Protein AF-Q74MM4-F1 (afdb_monomer)

Nearest PDB structures (foldseek):
  5hxs-assembly1_A  TM=6.793E-01  e=5.534E-04  Methanocaldococcus jannaschii DSM 2661
  5jdl-assembly1_A  TM=6.598E-01  e=5.073E-04  Methanocaldococcus jannaschii DSM 2661
  5jdq-assembly1_A  TM=6.691E-01  e=1.016E-03  Methanocaldococcus jannaschii DSM 2661
  5jdn-assembly1_A  TM=6.496E-01  e=1.263E-03  Methanocaldococcus jannaschii DSM 2661
  5hxh-assembly2_B  TM=6.409E-01  e=6.576E-03  Methanocaldococcus jannaschii DSM 2661

Organism: Nanoarchaeum equitans (strain Kin4-M) (NCBI:txid228908)

pLDDT: mean 78.74, std 10.27, range [48.97, 95.69]

Sequence (291 aa):
MDYNIFINIVLSSFVVALASSLVTVSIKSFLKKVNMLEHLSGFVLASLIMSIPELLLIVFGNNIFNYKTPLYIITTSALFGVVFSMLIYYIKGKKEVSLKHIEGYLDLIVFALFLPFLAVVDGIITELDGLLLVLAYFLILLATLYESRGKKIDFSTFYNEISPILLGMVTMSLVINIVLYYVIRTNLSPNLVGLLLGLVSVVPQLVSALVSDKHTLEESVGSTITLLTLALGIIPLLYGEIKLKPTELSLIYLSIITSYMLLVAGKLGKIDKEEIIIMLIALFTYLVHAV

Foldseek 3Di:
DPPVLVVLLVVLLVLLLVLLLLLLVLVCVLCVVQVNCVAQLVLQVSLVSLCLLLLLLLVVVCVPAHLQLNLLLLLLLLLCLQLLLLVLCVVVVQFFFAPVNCPVCLVLLLVLLCLLCVCCVVQKHALVSLVVLQVSSVVSSVVRVVVVPDDDGDCPPVVVSVVSNVVSSVSSNVSSVVSSVSVSVDPDHSNVNSNVSSVSSSSNLSVCSNVDDDCNNSSSLSNSSCSSRNSVSVNCVVRGMDRHDPLSSVSSVLSSVSSVVSSVCNVVRGDDPVNSVVSVVVVVVSVVVSD

Mean predicted aligned error: 7.52 Å

Solvent-accessible surface area (backbone atoms only — not comparable to full-atom values): 14868 Å² total; per-residue (Å²): 128,63,67,68,55,54,50,50,41,52,53,33,41,50,51,35,25,53,24,47,41,47,27,44,51,35,49,51,52,48,32,48,76,49,65,38,51,88,41,54,40,38,38,55,52,49,4,49,55,62,34,42,60,48,53,49,49,36,63,62,41,43,85,76,48,50,73,51,20,35,51,30,22,38,34,36,26,34,37,50,35,43,55,51,42,52,50,53,39,50,74,71,67,50,49,67,38,81,45,75,82,48,58,93,44,43,69,61,52,52,51,51,53,47,47,50,54,66,40,41,69,86,36,44,32,37,43,65,45,11,51,53,28,36,49,50,43,50,50,52,50,49,55,41,48,56,76,60,69,84,74,87,74,64,66,85,64,48,70,79,41,44,53,55,32,51,52,18,53,51,50,30,54,55,36,49,54,50,38,50,55,52,50,69,74,39,97,65,54,47,53,53,50,9,38,54,51,10,56,43,44,29,43,29,58,49,52,47,40,73,76,50,90,85,59,53,60,59,34,31,53,31,26,28,48,40,30,55,13,35,53,52,12,47,46,19,67,75,71,39,71,41,79,52,50,74,70,57,48,52,40,50,51,49,25,42,51,52,54,50,50,52,51,50,28,29,71,73,29,37,66,56,71,66,57,53,50,52,51,49,50,52,50,52,55,45,54,67,73,66,107

Radius of gyration: 18.3 Å; Cα contacts (8 Å, |Δi|>4): 394; chains: 1; bounding box: 55×46×45 Å

Structure (mmCIF, N/CA/C/O backbone):
data_AF-Q74MM4-F1
#
_entry.id   AF-Q74MM4-F1
#
loop_
_atom_site.group_PDB
_atom_site.id
_atom_site.type_symbol
_atom_site.label_atom_id
_atom_site.label_alt_id
_atom_site.label_comp_id
_atom_site.label_asym_id
_atom_site.label_entity_id
_atom_site.label_seq_id
_atom_site.pdbx_PDB_ins_code
_atom_site.Cartn_x
_atom_site.Cartn_y
_atom_site.Cartn_z
_atom_site.occupancy
_atom_site.B_iso_or_equiv
_atom_site.auth_seq_id
_atom_site.auth_comp_id
_atom_site.auth_asym_id
_atom_site.auth_atom_id
_atom_site.pdbx_PDB_model_num
ATOM 1 N N . MET A 1 1 ? 28.508 1.371 -4.199 1.00 59.25 1 MET A N 1
ATOM 2 C CA . MET A 1 1 ? 27.501 2.450 -4.129 1.00 59.25 1 MET A CA 1
ATOM 3 C C . MET A 1 1 ? 28.143 3.595 -3.375 1.00 59.25 1 MET A C 1
ATOM 5 O O . MET A 1 1 ? 28.684 3.334 -2.307 1.00 59.25 1 MET A O 1
ATOM 9 N N . ASP A 1 2 ? 28.169 4.803 -3.940 1.00 73.69 2 ASP A N 1
ATOM 10 C CA . ASP A 1 2 ? 28.736 5.958 -3.238 1.00 73.69 2 ASP A CA 1
ATOM 11 C C . ASP A 1 2 ? 28.012 6.156 -1.906 1.00 73.69 2 ASP A C 1
ATOM 13 O O . ASP A 1 2 ? 26.783 6.246 -1.865 1.00 73.69 2 ASP A O 1
ATOM 17 N N . TYR A 1 3 ? 28.777 6.232 -0.817 1.00 75.44 3 TYR A N 1
ATOM 18 C CA . TYR A 1 3 ? 28.262 6.403 0.545 1.00 75.44 3 TYR A CA 1
ATOM 19 C C . TYR A 1 3 ? 27.315 7.613 0.656 1.00 75.44 3 TYR A C 1
ATOM 21 O O . TYR A 1 3 ? 26.284 7.552 1.323 1.00 75.44 3 TYR A O 1
ATOM 29 N N . ASN A 1 4 ? 27.598 8.670 -0.110 1.00 78.06 4 ASN A N 1
ATOM 30 C CA . ASN A 1 4 ? 26.765 9.867 -0.208 1.00 78.06 4 ASN A CA 1
ATOM 31 C C . ASN A 1 4 ? 25.379 9.591 -0.814 1.00 78.06 4 ASN A C 1
ATOM 33 O O . ASN A 1 4 ? 24.390 10.160 -0.361 1.00 78.06 4 ASN A O 1
ATOM 37 N N . ILE A 1 5 ? 25.279 8.702 -1.809 1.00 74.25 5 ILE A N 1
ATOM 38 C CA . ILE A 1 5 ? 23.992 8.331 -2.420 1.00 74.25 5 ILE A CA 1
ATOM 39 C C . ILE A 1 5 ? 23.149 7.553 -1.410 1.00 74.25 5 ILE A C 1
ATOM 41 O O . ILE A 1 5 ? 21.963 7.830 -1.253 1.00 74.25 5 ILE A O 1
ATOM 45 N N . PHE A 1 6 ? 23.770 6.617 -0.688 1.00 72.12 6 PHE A N 1
ATOM 46 C CA . PHE A 1 6 ? 23.086 5.834 0.337 1.00 72.12 6 PHE A CA 1
ATOM 47 C C . PHE A 1 6 ? 22.541 6.721 1.462 1.00 72.12 6 PHE A C 1
ATOM 49 O O . PHE A 1 6 ? 21.353 6.650 1.769 1.00 72.12 6 PHE A O 1
ATOM 56 N N . ILE A 1 7 ? 23.369 7.615 2.013 1.00 78.56 7 ILE A N 1
ATOM 57 C CA . ILE A 1 7 ? 22.934 8.573 3.039 1.00 78.56 7 ILE A CA 1
ATOM 58 C C . ILE A 1 7 ? 21.778 9.435 2.535 1.00 78.56 7 ILE A C 1
ATOM 60 O O . ILE A 1 7 ? 20.793 9.604 3.249 1.00 78.56 7 ILE A O 1
ATOM 64 N N . ASN A 1 8 ? 21.867 9.961 1.312 1.00 76.19 8 ASN A N 1
ATOM 65 C CA . ASN A 1 8 ? 20.822 10.825 0.772 1.00 76.19 8 ASN A CA 1
ATOM 66 C C . ASN A 1 8 ? 19.495 10.086 0.590 1.00 76.19 8 ASN A C 1
ATOM 68 O O . ASN A 1 8 ? 18.450 10.659 0.892 1.00 76.19 8 ASN A O 1
ATOM 72 N N . ILE A 1 9 ? 19.518 8.822 0.157 1.00 72.56 9 ILE A N 1
ATOM 73 C CA . ILE A 1 9 ? 18.309 7.992 0.074 1.00 72.56 9 ILE A CA 1
ATOM 74 C C . ILE A 1 9 ? 17.719 7.777 1.469 1.00 72.56 9 ILE A C 1
ATOM 76 O O . ILE A 1 9 ? 16.519 7.979 1.649 1.00 72.56 9 ILE A O 1
ATOM 80 N N . VAL A 1 10 ? 18.541 7.432 2.464 1.00 75.31 10 VAL A N 1
ATOM 81 C CA . VAL A 1 10 ? 18.083 7.202 3.845 1.00 75.31 10 VAL A CA 1
ATOM 82 C C . VAL A 1 10 ? 17.490 8.474 4.459 1.00 75.31 10 VAL A C 1
ATOM 84 O O . VAL A 1 10 ? 16.377 8.440 4.979 1.00 75.31 10 VAL A O 1
ATOM 87 N N . LEU A 1 11 ? 18.184 9.611 4.359 1.00 77.56 11 LEU A N 1
ATOM 88 C CA . LEU A 1 11 ? 17.703 10.893 4.883 1.00 77.56 11 LEU A CA 1
ATOM 89 C C . LEU A 1 11 ? 16.423 11.347 4.181 1.00 77.56 11 LEU A C 1
ATOM 91 O O . LEU A 1 11 ? 15.476 11.761 4.841 1.00 77.56 11 LEU A O 1
ATOM 95 N N . SER A 1 12 ? 16.362 11.229 2.856 1.00 76.06 12 SER A N 1
ATOM 96 C CA . SER A 1 12 ? 15.164 11.587 2.092 1.00 76.06 12 SER A CA 1
ATOM 97 C C . SER A 1 12 ? 13.980 10.696 2.475 1.00 76.06 12 SER A C 1
ATOM 99 O O . SER A 1 12 ? 12.885 11.188 2.727 1.00 76.06 12 SER A O 1
ATOM 101 N N . SER A 1 13 ? 14.212 9.392 2.628 1.00 71.12 13 SER A N 1
ATOM 102 C CA . SER A 1 13 ? 13.203 8.440 3.108 1.00 71.12 13 SER A CA 1
ATOM 103 C C . SER A 1 13 ? 12.682 8.811 4.498 1.00 71.12 13 SER A C 1
ATOM 105 O O . SER A 1 13 ? 11.480 8.777 4.749 1.00 71.12 13 SER A O 1
ATOM 107 N N . PHE A 1 14 ? 13.575 9.243 5.391 1.00 76.38 14 PHE A N 1
ATOM 108 C CA . PHE A 1 14 ? 13.208 9.721 6.721 1.00 76.38 14 PHE A CA 1
ATOM 109 C C . PHE A 1 14 ? 12.366 11.006 6.671 1.00 76.38 14 PHE A C 1
ATOM 111 O O . PHE A 1 14 ? 11.373 11.123 7.388 1.00 76.38 14 PHE A O 1
ATOM 118 N N . VAL A 1 15 ? 12.699 11.952 5.788 1.00 80.12 15 VAL A N 1
ATOM 119 C CA . VAL A 1 15 ? 11.896 13.171 5.595 1.00 80.12 15 VAL A CA 1
ATOM 120 C C . VAL A 1 15 ? 10.514 12.845 5.020 1.00 80.12 15 VAL A C 1
ATOM 122 O O . VAL A 1 15 ? 9.527 13.410 5.490 1.00 80.12 15 VAL A O 1
ATOM 125 N N . VAL A 1 16 ? 10.407 11.907 4.069 1.00 76.00 16 VAL A N 1
ATOM 126 C CA . VAL A 1 16 ? 9.104 11.415 3.570 1.00 76.00 16 VAL A CA 1
ATOM 127 C C . VAL A 1 16 ? 8.289 10.819 4.713 1.00 76.00 16 VAL A C 1
ATOM 129 O O . VAL A 1 16 ? 7.104 11.127 4.836 1.00 76.00 16 VAL A O 1
ATOM 132 N N . ALA A 1 17 ? 8.922 10.037 5.592 1.00 71.31 17 ALA A N 1
ATOM 133 C CA . ALA A 1 17 ? 8.247 9.456 6.744 1.00 71.31 17 ALA A CA 1
ATOM 134 C C . ALA A 1 17 ? 7.668 10.524 7.690 1.00 71.31 17 ALA A C 1
ATOM 136 O O . ALA A 1 17 ? 6.499 10.449 8.079 1.00 71.31 17 ALA A O 1
ATOM 137 N N . LEU A 1 18 ? 8.456 11.555 8.010 1.00 76.12 18 LEU A N 1
ATOM 138 C CA . LEU A 1 18 ? 8.017 12.678 8.844 1.00 76.12 18 LEU A CA 1
ATOM 139 C C . LEU A 1 18 ? 6.899 13.496 8.185 1.00 76.12 18 LEU A C 1
ATOM 141 O O . LEU A 1 18 ? 5.912 13.831 8.840 1.00 76.12 18 LEU A O 1
ATOM 145 N N . ALA A 1 19 ? 7.028 13.795 6.892 1.00 77.56 19 ALA A N 1
ATOM 146 C CA . ALA A 1 19 ? 6.034 14.560 6.148 1.00 77.56 19 ALA A CA 1
ATOM 147 C C . ALA A 1 19 ? 4.705 13.795 6.018 1.00 77.56 19 ALA A C 1
ATOM 149 O O . ALA A 1 19 ? 3.641 14.380 6.207 1.00 77.56 19 ALA A O 1
ATOM 150 N N . SER A 1 20 ? 4.752 12.481 5.787 1.00 72.38 20 SER A N 1
ATOM 151 C CA . SER A 1 20 ? 3.564 11.621 5.785 1.00 72.38 20 SER A CA 1
ATOM 152 C C . SER A 1 20 ? 2.886 11.563 7.156 1.00 72.38 20 SER A C 1
ATOM 154 O O . SER A 1 20 ? 1.661 11.685 7.259 1.00 72.38 20 SER A O 1
ATOM 156 N N . SER A 1 21 ? 3.675 11.466 8.232 1.00 72.81 21 SER A N 1
ATOM 157 C CA . SER A 1 21 ? 3.143 11.538 9.595 1.00 72.81 21 SER A CA 1
ATOM 158 C C . SER A 1 21 ? 2.448 12.877 9.855 1.00 72.81 21 SER A C 1
ATOM 160 O O . SER A 1 21 ? 1.377 12.890 10.459 1.00 72.81 21 SER A O 1
ATOM 162 N N . LEU A 1 22 ? 3.021 13.996 9.393 1.00 77.19 22 LEU A N 1
ATOM 163 C CA . LEU A 1 22 ? 2.408 15.322 9.512 1.00 77.19 22 LEU A CA 1
ATOM 164 C C . LEU A 1 22 ? 1.050 15.368 8.796 1.00 77.19 22 LEU A C 1
ATOM 166 O O . LEU A 1 22 ? 0.057 15.744 9.413 1.00 77.19 22 LEU A O 1
ATOM 170 N N . VAL A 1 23 ? 0.987 14.921 7.535 1.00 75.31 23 VAL A N 1
ATOM 171 C CA . VAL A 1 23 ? -0.263 14.876 6.752 1.00 75.31 23 VAL A CA 1
ATOM 172 C C . VAL A 1 23 ? -1.314 14.014 7.442 1.00 75.31 23 VAL A C 1
ATOM 174 O O . VAL A 1 23 ? -2.451 14.445 7.624 1.00 75.31 23 VAL A O 1
ATOM 177 N N . THR A 1 24 ? -0.925 12.825 7.897 1.00 72.75 24 THR A N 1
ATOM 178 C CA . THR A 1 24 ? -1.825 11.900 8.590 1.00 72.75 24 THR A CA 1
ATOM 179 C C . THR A 1 24 ? -2.396 12.524 9.865 1.00 72.75 24 THR A C 1
ATOM 181 O O . THR A 1 24 ? -3.603 12.461 10.100 1.00 72.75 24 THR A O 1
ATOM 184 N N . VAL A 1 25 ? -1.553 13.153 10.691 1.00 76.19 25 VAL A N 1
ATOM 185 C CA . VAL A 1 25 ? -1.984 13.805 11.938 1.00 76.19 25 VAL A CA 1
ATOM 186 C C . VAL A 1 25 ? -2.896 14.997 11.653 1.00 76.19 25 VAL A C 1
ATOM 188 O O . VAL A 1 25 ? -3.939 15.116 12.296 1.00 76.19 25 VAL A O 1
ATOM 191 N N . SER A 1 26 ? -2.552 15.848 10.685 1.00 75.38 26 SER A N 1
ATOM 192 C CA . SER A 1 26 ? -3.373 17.002 10.306 1.00 75.38 26 SER A CA 1
ATOM 193 C C . SER A 1 26 ? -4.740 16.582 9.782 1.00 75.38 26 SER A C 1
ATOM 195 O O . SER A 1 26 ? -5.752 17.155 10.182 1.00 75.38 26 SER A O 1
ATOM 197 N N . ILE A 1 27 ? -4.818 15.526 8.968 1.00 74.31 27 ILE A N 1
ATOM 198 C CA . ILE A 1 27 ? -6.120 15.085 8.470 1.00 74.31 27 ILE A CA 1
ATOM 199 C C . ILE A 1 27 ? -6.925 14.379 9.560 1.00 74.31 27 ILE A C 1
ATOM 201 O O . ILE A 1 27 ? -8.120 14.630 9.676 1.00 74.31 27 ILE A O 1
ATOM 205 N N . LYS A 1 28 ? -6.299 13.584 10.438 1.00 72.88 28 LYS A N 1
ATOM 206 C CA . LYS A 1 28 ? -6.990 13.058 11.629 1.00 72.88 28 LYS A CA 1
ATOM 207 C C . LYS A 1 28 ? -7.516 14.201 12.513 1.00 72.88 28 LYS A C 1
ATOM 209 O O . LYS A 1 28 ? -8.664 14.164 12.946 1.00 72.88 28 LYS A O 1
ATOM 214 N N . SER A 1 29 ? -6.733 15.256 12.742 1.00 75.81 29 SER A N 1
ATOM 215 C CA . SER A 1 29 ? -7.183 16.457 13.468 1.00 75.81 29 SER A CA 1
ATOM 216 C C . SER A 1 29 ? -8.404 17.095 12.797 1.00 75.81 29 SER A C 1
ATOM 218 O O . SER A 1 29 ? -9.419 17.341 13.454 1.00 75.81 29 SER A O 1
ATOM 220 N N . PHE A 1 30 ? -8.343 17.288 11.478 1.00 74.94 30 PHE A N 1
ATOM 221 C CA . PHE A 1 30 ? -9.441 17.830 10.685 1.00 74.94 30 PHE A CA 1
ATOM 222 C C . PHE A 1 30 ? -10.707 16.963 10.771 1.00 74.94 30 PHE A C 1
ATOM 224 O O . PHE A 1 30 ? -11.772 17.455 11.142 1.00 74.94 30 PHE A O 1
ATOM 231 N N . LEU A 1 31 ? -10.595 15.656 10.527 1.00 72.81 31 LEU A N 1
ATOM 232 C CA . LEU A 1 31 ? -11.722 14.721 10.582 1.00 72.81 31 LEU A CA 1
ATOM 233 C C . LEU A 1 31 ? -12.354 14.651 11.973 1.00 72.81 31 LEU A C 1
ATOM 235 O O . LEU A 1 31 ? -13.571 14.497 12.086 1.00 72.81 31 LEU A O 1
ATOM 239 N N . LYS A 1 32 ? -11.559 14.801 13.042 1.00 73.56 32 LYS A N 1
ATOM 240 C CA . LYS A 1 32 ? -12.081 14.883 14.412 1.00 73.56 32 LYS A CA 1
ATOM 241 C C . LYS A 1 32 ? -12.937 16.130 14.604 1.00 73.56 32 LYS A C 1
ATOM 243 O O . LYS A 1 32 ? -14.022 16.040 15.164 1.00 73.56 32 LYS A O 1
ATOM 248 N N . LYS A 1 33 ? -12.469 17.284 14.120 1.00 73.06 33 LYS A N 1
ATOM 249 C CA . LYS A 1 33 ? -13.184 18.567 14.232 1.00 73.06 33 LYS A CA 1
ATOM 250 C C . LYS A 1 33 ? -14.490 18.581 13.442 1.00 73.06 33 LYS A C 1
ATOM 252 O O . LYS A 1 33 ? -15.457 19.193 13.878 1.00 73.06 33 LYS A O 1
ATOM 257 N N . VAL A 1 34 ? -14.535 17.861 12.324 1.00 69.50 34 VAL A N 1
ATOM 258 C CA . VAL A 1 34 ? -15.731 17.737 11.478 1.00 69.50 34 VAL A CA 1
ATOM 259 C C . VAL A 1 34 ? -16.678 16.618 11.961 1.00 69.50 34 VAL A C 1
ATOM 261 O O . VAL A 1 34 ? -17.688 16.338 11.323 1.00 69.50 34 VAL A O 1
ATOM 264 N N . ASN A 1 35 ? -16.409 15.988 13.116 1.00 64.50 35 ASN A N 1
ATOM 265 C CA . ASN A 1 35 ? -17.164 14.840 13.646 1.00 64.50 35 ASN A CA 1
ATOM 266 C C . ASN A 1 35 ? -17.244 13.644 12.678 1.00 64.50 35 ASN A C 1
ATOM 268 O O . ASN A 1 35 ? -18.174 12.843 12.749 1.00 64.50 35 ASN A O 1
ATOM 272 N N . MET A 1 36 ? -16.265 13.506 11.782 1.00 62.62 36 MET A N 1
ATOM 273 C CA . MET A 1 36 ? -16.157 12.364 10.870 1.00 62.62 36 MET A CA 1
ATOM 274 C C . MET A 1 36 ? -15.312 11.232 11.466 1.00 62.62 36 MET A C 1
ATOM 276 O O . MET A 1 36 ? -15.451 10.087 11.065 1.00 62.62 36 MET A O 1
ATOM 280 N N . LEU A 1 37 ? -14.465 11.510 12.462 1.00 54.72 37 LEU A N 1
ATOM 281 C CA . LEU A 1 37 ? -13.525 10.513 12.993 1.00 54.72 37 LEU A CA 1
ATOM 282 C C . LEU A 1 37 ? -14.183 9.410 13.847 1.00 54.72 37 LEU A C 1
ATOM 284 O O . LEU A 1 37 ? -13.639 8.317 13.936 1.00 54.72 37 LEU A O 1
ATOM 288 N N . GLU A 1 38 ? -15.351 9.670 14.445 1.00 53.84 38 GLU A N 1
ATOM 289 C CA . GLU A 1 38 ? -16.101 8.682 15.251 1.00 53.84 38 GLU A CA 1
ATOM 290 C C . GLU A 1 38 ? -16.956 7.722 14.403 1.00 53.84 38 GLU A C 1
ATOM 292 O O . GLU A 1 38 ? -17.404 6.687 14.894 1.00 53.84 38 GLU A O 1
ATOM 297 N N . HIS A 1 39 ? -17.168 8.029 13.122 1.00 51.09 39 HIS A N 1
ATOM 298 C CA . HIS A 1 39 ? -17.909 7.183 12.194 1.00 51.09 39 HIS A CA 1
ATOM 299 C C . HIS A 1 39 ? -16.991 6.781 11.050 1.00 51.09 39 HIS A C 1
ATOM 301 O O . HIS A 1 39 ? -16.633 7.645 10.263 1.00 51.09 39 HIS A O 1
ATOM 307 N N . LEU A 1 40 ? -16.630 5.493 10.980 1.00 48.97 40 LEU A N 1
ATOM 308 C CA . LEU A 1 40 ? -16.370 4.629 9.806 1.00 48.97 40 LEU A CA 1
ATOM 309 C C . LEU A 1 40 ? -15.702 5.190 8.528 1.00 48.97 40 LEU A C 1
ATOM 311 O O . LEU A 1 40 ? -14.804 4.552 7.986 1.00 48.97 40 LEU A O 1
ATOM 315 N N . SER A 1 41 ? -16.027 6.408 8.102 1.00 49.25 41 SER A N 1
ATOM 316 C CA . SER A 1 41 ? -15.191 7.266 7.256 1.00 49.25 41 SER A CA 1
ATOM 317 C C . SER A 1 41 ? -13.739 7.377 7.750 1.00 49.25 41 SER A C 1
ATOM 319 O O . SER A 1 41 ? -12.842 7.569 6.939 1.00 49.25 41 SER A O 1
ATOM 321 N N . GLY A 1 42 ? -13.470 7.145 9.041 1.00 51.78 42 GLY A N 1
ATOM 322 C CA . GLY A 1 42 ? -12.114 6.991 9.571 1.00 51.78 42 GLY A CA 1
ATOM 323 C C . GLY A 1 42 ? -11.333 5.815 8.971 1.00 51.78 42 GLY A C 1
ATOM 324 O O . GLY A 1 42 ? -10.150 5.972 8.725 1.00 51.78 42 GLY A O 1
ATOM 325 N N . PHE A 1 43 ? -11.956 4.672 8.660 1.00 63.56 43 PHE A N 1
ATOM 326 C CA . PHE A 1 43 ? -11.237 3.513 8.110 1.00 63.56 43 PHE A CA 1
ATOM 327 C C . PHE A 1 43 ? -10.786 3.768 6.673 1.00 63.56 43 PHE A C 1
ATOM 329 O O . PHE A 1 43 ? -9.589 3.789 6.419 1.00 63.56 43 PHE A O 1
ATOM 336 N N . VAL A 1 44 ? -11.707 4.014 5.736 1.00 66.44 44 VAL A N 1
ATOM 337 C CA . VAL A 1 44 ? -11.349 4.147 4.309 1.00 66.44 44 VAL A CA 1
ATOM 338 C C . VAL A 1 44 ? -10.645 5.468 4.036 1.00 66.44 44 VAL A C 1
ATOM 340 O O . VAL A 1 44 ? -9.642 5.483 3.331 1.00 66.44 44 VAL A O 1
ATOM 343 N N . LEU A 1 45 ? -11.121 6.575 4.616 1.00 67.25 45 LEU A N 1
ATOM 344 C CA . LEU A 1 45 ? -10.515 7.878 4.369 1.00 67.25 45 LEU A CA 1
ATOM 345 C C . LEU A 1 45 ? -9.146 7.974 5.046 1.00 67.25 45 LEU A C 1
ATOM 347 O O . LEU A 1 45 ? -8.194 8.364 4.379 1.00 67.25 45 LEU A O 1
ATOM 351 N N . ALA A 1 46 ? -9.000 7.581 6.323 1.00 68.56 46 ALA A N 1
ATOM 352 C CA . ALA A 1 46 ? -7.674 7.609 6.952 1.00 68.56 46 ALA A CA 1
ATOM 353 C C . ALA A 1 46 ? -6.719 6.611 6.297 1.00 68.56 46 ALA A C 1
ATOM 355 O O . ALA A 1 46 ? -5.538 6.917 6.183 1.00 68.56 46 ALA A O 1
ATOM 356 N N . SER A 1 47 ? -7.221 5.481 5.797 1.00 76.38 47 SER A N 1
ATOM 357 C CA . SER A 1 47 ? -6.412 4.557 5.004 1.00 76.38 47 SER A CA 1
ATOM 358 C C . SER A 1 47 ? -5.952 5.156 3.681 1.00 76.38 47 SER A C 1
ATOM 360 O O . SER A 1 47 ? -4.766 5.097 3.391 1.00 76.38 47 SER A O 1
ATOM 362 N N . LEU A 1 48 ? -6.843 5.804 2.918 1.00 80.88 48 LEU A N 1
ATOM 363 C CA . LEU A 1 48 ? -6.481 6.522 1.690 1.00 80.88 48 LEU A CA 1
ATOM 364 C C . LEU A 1 48 ? -5.387 7.555 1.957 1.00 80.88 48 LEU A C 1
ATOM 366 O O . LEU A 1 48 ? -4.438 7.689 1.192 1.00 80.88 48 LEU A O 1
ATOM 370 N N . ILE A 1 49 ? -5.537 8.281 3.063 1.00 75.06 49 ILE A N 1
ATOM 371 C CA . ILE A 1 49 ? -4.600 9.310 3.499 1.00 75.06 49 ILE A CA 1
ATOM 372 C C . ILE A 1 49 ? -3.250 8.705 3.866 1.00 75.06 49 ILE A C 1
ATOM 374 O O . ILE A 1 49 ? -2.212 9.236 3.475 1.00 75.06 49 ILE A O 1
ATOM 378 N N . MET A 1 50 ? -3.262 7.600 4.607 1.00 74.19 50 MET A N 1
ATOM 379 C CA . MET A 1 50 ? -2.049 6.880 4.971 1.00 74.19 50 MET A CA 1
ATOM 380 C C . MET A 1 50 ? -1.337 6.302 3.753 1.00 74.19 50 MET A C 1
ATOM 382 O O . MET A 1 50 ? -0.116 6.244 3.784 1.00 74.19 50 MET A O 1
ATOM 386 N N . SER A 1 51 ? -2.074 5.963 2.690 1.00 83.75 51 SER A N 1
ATOM 387 C CA . SER A 1 51 ? -1.523 5.495 1.416 1.00 83.75 51 SER A CA 1
ATOM 388 C C . SER A 1 51 ? -1.079 6.622 0.465 1.00 83.75 51 SER A C 1
ATOM 390 O O . SER A 1 51 ? -0.646 6.340 -0.652 1.00 83.75 51 SER A O 1
ATOM 392 N N . ILE A 1 52 ? -1.196 7.909 0.835 1.00 82.50 52 ILE A N 1
ATOM 393 C CA . ILE A 1 52 ? -0.748 9.029 -0.020 1.00 82.50 52 ILE A CA 1
ATOM 394 C C . ILE A 1 52 ? 0.731 8.900 -0.432 1.00 82.50 52 ILE A C 1
ATOM 396 O O . ILE A 1 52 ? 1.012 9.108 -1.614 1.00 82.50 52 ILE A O 1
ATOM 400 N N . PRO A 1 53 ? 1.689 8.575 0.460 1.00 79.38 53 PRO A N 1
ATOM 401 C CA . PRO A 1 53 ? 3.092 8.415 0.075 1.00 79.38 53 PRO A CA 1
ATOM 402 C C . PRO A 1 53 ? 3.284 7.357 -1.014 1.00 79.38 53 PRO A C 1
ATOM 404 O O . PRO A 1 53 ? 3.991 7.605 -1.988 1.00 79.38 53 PRO A O 1
ATOM 407 N N . GLU A 1 54 ? 2.625 6.207 -0.877 1.00 85.75 54 GLU A N 1
ATOM 408 C CA . GLU A 1 54 ? 2.621 5.114 -1.844 1.00 85.75 54 GLU A CA 1
ATOM 409 C C . GLU A 1 54 ? 2.039 5.573 -3.178 1.00 85.75 54 GLU A C 1
ATOM 411 O O . GLU A 1 54 ? 2.659 5.373 -4.220 1.00 85.75 54 GLU A O 1
ATOM 416 N N . LEU A 1 55 ? 0.877 6.231 -3.156 1.00 87.25 55 LEU A N 1
ATOM 417 C CA . LEU A 1 55 ? 0.220 6.733 -4.362 1.00 87.25 55 LEU A CA 1
ATOM 418 C C . LEU A 1 55 ? 1.092 7.767 -5.087 1.00 87.25 55 LEU A C 1
ATOM 420 O O . LEU A 1 55 ? 1.221 7.709 -6.309 1.00 87.25 55 LEU A O 1
ATOM 424 N N . LEU A 1 56 ? 1.749 8.672 -4.356 1.00 82.81 56 LEU A N 1
ATOM 425 C CA . LEU A 1 56 ? 2.695 9.624 -4.942 1.00 82.81 56 LEU A CA 1
ATOM 426 C C . LEU A 1 56 ? 3.914 8.905 -5.531 1.00 82.81 56 LEU A C 1
ATOM 428 O O . LEU A 1 56 ? 4.319 9.223 -6.645 1.00 82.81 56 LEU A O 1
ATOM 432 N N . LEU A 1 57 ? 4.481 7.916 -4.837 1.00 80.88 57 LEU A N 1
ATOM 433 C CA . LEU A 1 57 ? 5.593 7.112 -5.354 1.00 80.88 57 LEU A CA 1
ATOM 434 C C . LEU A 1 57 ? 5.213 6.336 -6.618 1.00 80.88 57 LEU A C 1
ATOM 436 O O . LEU A 1 57 ? 6.032 6.221 -7.524 1.00 80.88 57 LEU A O 1
ATOM 440 N N . ILE A 1 58 ? 3.980 5.842 -6.707 1.00 84.69 58 ILE A N 1
ATOM 441 C CA . ILE A 1 58 ? 3.450 5.150 -7.886 1.00 84.69 58 ILE A CA 1
ATOM 442 C C . ILE A 1 58 ? 3.305 6.118 -9.063 1.00 84.69 58 ILE A C 1
ATOM 444 O O . ILE A 1 58 ? 3.760 5.816 -10.166 1.00 84.69 58 ILE A O 1
ATOM 448 N N . VAL A 1 59 ? 2.731 7.301 -8.825 1.00 82.38 59 VAL A N 1
ATOM 449 C CA . VAL A 1 59 ? 2.531 8.326 -9.859 1.00 82.38 59 VAL A CA 1
ATOM 450 C C . VAL A 1 59 ? 3.859 8.928 -10.326 1.00 82.38 59 VAL A C 1
ATOM 452 O O . VAL A 1 59 ? 4.063 9.080 -11.526 1.00 82.38 59 VAL A O 1
ATOM 455 N N . PHE A 1 60 ? 4.788 9.250 -9.423 1.00 77.12 60 PHE A N 1
ATOM 456 C CA . PHE A 1 60 ? 6.088 9.826 -9.793 1.00 77.12 60 PHE A CA 1
ATOM 457 C C . PHE A 1 60 ? 7.081 8.775 -10.294 1.00 77.12 60 PHE A C 1
ATOM 459 O O . PHE A 1 60 ? 7.835 9.039 -11.231 1.00 77.12 60 PHE A O 1
ATOM 466 N N . GLY A 1 61 ? 7.059 7.572 -9.717 1.00 67.06 61 GLY A N 1
ATOM 467 C CA . GLY A 1 61 ? 7.860 6.435 -10.170 1.00 67.06 61 GLY A CA 1
ATOM 468 C C . GLY A 1 61 ? 7.479 5.960 -11.573 1.00 67.06 61 GLY A C 1
ATOM 469 O O . GLY A 1 61 ? 8.296 5.315 -12.235 1.00 67.06 61 GLY A O 1
ATOM 470 N N . ASN A 1 62 ? 6.287 6.339 -12.052 1.00 67.69 62 ASN A N 1
ATOM 471 C CA . ASN A 1 62 ? 5.807 6.006 -13.387 1.00 67.69 62 ASN A CA 1
ATOM 472 C C . ASN A 1 62 ? 6.757 6.454 -14.496 1.00 67.69 62 ASN A C 1
ATOM 474 O O . ASN A 1 62 ? 7.117 5.680 -15.380 1.00 67.69 62 ASN A O 1
ATOM 478 N N . ASN A 1 63 ? 7.269 7.674 -14.377 1.00 66.38 63 ASN A N 1
ATOM 479 C CA . ASN A 1 63 ? 8.062 8.294 -15.432 1.00 66.38 63 ASN A CA 1
ATOM 480 C C . ASN A 1 63 ? 9.453 7.664 -15.627 1.00 66.38 63 ASN A C 1
ATOM 482 O O . ASN A 1 63 ? 10.201 8.113 -16.493 1.00 66.38 63 ASN A O 1
ATOM 486 N N . ILE A 1 64 ? 9.839 6.680 -14.807 1.00 64.44 64 ILE A N 1
ATOM 487 C CA . ILE A 1 64 ? 11.242 6.284 -14.658 1.00 64.44 64 ILE A CA 1
ATOM 488 C C . ILE A 1 64 ? 11.479 4.796 -14.942 1.00 64.44 64 ILE A C 1
ATOM 490 O O . ILE A 1 64 ? 12.473 4.456 -15.581 1.00 64.44 64 ILE A O 1
ATOM 494 N N . PHE A 1 65 ? 10.594 3.898 -14.495 1.00 63.34 65 PHE A N 1
ATOM 495 C CA . PHE A 1 65 ? 10.896 2.458 -14.464 1.00 63.34 65 PHE A CA 1
ATOM 496 C C . PHE A 1 65 ? 9.785 1.536 -15.008 1.00 63.34 65 PHE A C 1
ATOM 498 O O . PHE A 1 65 ? 9.818 0.325 -14.761 1.00 63.34 65 PHE A O 1
ATOM 505 N N . ASN A 1 66 ? 8.847 2.074 -15.802 1.00 79.12 66 ASN A N 1
ATOM 506 C CA . ASN A 1 66 ? 7.669 1.351 -16.314 1.00 79.12 66 ASN A CA 1
ATOM 507 C C . ASN A 1 66 ? 6.779 0.806 -15.163 1.00 79.12 66 ASN A C 1
ATOM 509 O O . ASN A 1 66 ? 7.000 1.127 -13.996 1.00 79.12 66 ASN A O 1
ATOM 513 N N . TYR A 1 67 ? 5.794 -0.048 -15.461 1.00 77.94 67 TYR A N 1
ATOM 514 C CA . TYR A 1 67 ? 4.826 -0.594 -14.494 1.00 77.94 67 TYR A CA 1
ATOM 515 C C . TYR A 1 67 ? 5.437 -1.397 -13.329 1.00 77.94 67 TYR A C 1
ATOM 517 O O . TYR A 1 67 ? 4.792 -1.579 -12.295 1.00 77.94 67 TYR A O 1
ATOM 525 N N . LYS A 1 68 ? 6.679 -1.885 -13.466 1.00 85.75 68 LYS A N 1
ATOM 526 C CA . LYS A 1 68 ? 7.311 -2.786 -12.488 1.00 85.75 68 LYS A CA 1
ATOM 527 C C . LYS A 1 68 ? 7.554 -2.115 -11.148 1.00 85.75 68 LYS A C 1
ATOM 529 O O . LYS A 1 68 ? 7.182 -2.661 -10.117 1.00 85.75 68 LYS A O 1
ATOM 534 N N . THR A 1 69 ? 8.162 -0.933 -11.142 1.00 84.19 69 THR A N 1
ATOM 535 C CA . THR A 1 69 ? 8.446 -0.234 -9.883 1.00 84.19 69 THR A CA 1
ATOM 536 C C . THR A 1 69 ? 7.163 0.076 -9.101 1.00 84.19 69 THR A C 1
ATOM 538 O O . THR A 1 69 ? 7.114 -0.302 -7.931 1.00 84.19 69 THR A O 1
ATOM 541 N N . PRO A 1 70 ? 6.100 0.636 -9.712 1.00 88.50 70 PRO A N 1
ATOM 542 C CA . PRO A 1 70 ? 4.785 0.754 -9.083 1.00 88.50 70 PRO A CA 1
ATOM 543 C C . PRO A 1 70 ? 4.229 -0.554 -8.517 1.00 88.50 70 PRO A C 1
ATOM 545 O O . PRO A 1 70 ? 3.788 -0.578 -7.372 1.00 88.50 70 PRO A O 1
ATOM 548 N N . LEU A 1 71 ? 4.287 -1.653 -9.275 1.00 90.31 71 LEU A N 1
ATOM 549 C CA . LEU A 1 71 ? 3.765 -2.944 -8.825 1.00 90.31 71 LEU A CA 1
ATOM 550 C C . LEU A 1 71 ? 4.499 -3.464 -7.579 1.00 90.31 71 LEU A C 1
ATOM 552 O O . LEU A 1 71 ? 3.876 -3.937 -6.624 1.00 90.31 71 LEU A O 1
ATOM 556 N N . TYR A 1 72 ? 5.827 -3.353 -7.570 1.00 89.62 72 TYR A N 1
ATOM 557 C CA . TYR A 1 72 ? 6.643 -3.744 -6.424 1.00 89.62 72 TYR A CA 1
ATOM 558 C C . TYR A 1 72 ? 6.426 -2.815 -5.222 1.00 89.62 72 TYR A C 1
ATOM 560 O O . TYR A 1 72 ? 6.413 -3.313 -4.101 1.00 89.62 72 TYR A O 1
ATOM 568 N N . ILE A 1 73 ? 6.182 -1.512 -5.421 1.00 89.50 73 ILE A N 1
ATOM 569 C CA . ILE A 1 73 ? 5.780 -0.602 -4.331 1.00 89.50 73 ILE A CA 1
ATOM 570 C C . ILE A 1 73 ? 4.462 -1.082 -3.715 1.00 89.50 73 ILE A C 1
ATOM 572 O O . ILE A 1 73 ? 4.412 -1.311 -2.514 1.00 89.50 73 ILE A O 1
ATOM 576 N N . ILE A 1 74 ? 3.424 -1.311 -4.527 1.00 91.44 74 ILE A N 1
ATOM 577 C CA . ILE A 1 74 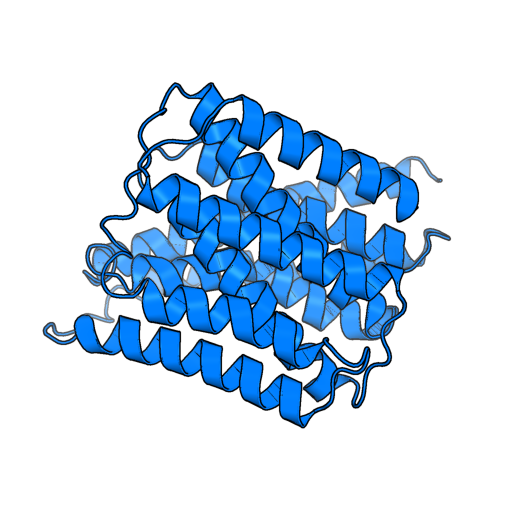? 2.092 -1.744 -4.065 1.00 91.44 74 ILE A CA 1
ATOM 578 C C . ILE A 1 74 ? 2.173 -3.024 -3.239 1.00 91.44 74 ILE A C 1
ATOM 580 O O . ILE A 1 74 ? 1.699 -3.072 -2.105 1.00 91.44 74 ILE A O 1
ATOM 584 N N . THR A 1 75 ? 2.768 -4.066 -3.818 1.00 90.50 75 THR A N 1
ATOM 585 C CA . THR A 1 75 ? 2.791 -5.405 -3.216 1.00 90.50 75 THR A CA 1
ATOM 586 C C . THR A 1 75 ? 3.648 -5.436 -1.957 1.00 90.50 75 THR A C 1
ATOM 588 O O . THR A 1 75 ? 3.241 -6.021 -0.952 1.00 90.50 75 THR A O 1
ATOM 591 N N . THR A 1 76 ? 4.789 -4.740 -1.969 1.00 90.00 76 THR A N 1
ATOM 592 C CA . THR A 1 76 ? 5.655 -4.606 -0.794 1.00 90.00 76 THR A CA 1
ATOM 593 C C . THR A 1 76 ? 4.957 -3.810 0.298 1.00 90.00 76 THR A C 1
ATOM 595 O O . THR A 1 76 ? 4.911 -4.277 1.430 1.00 90.00 76 THR A O 1
ATOM 598 N N . SER A 1 77 ? 4.359 -2.660 -0.012 1.00 89.88 77 SER A N 1
ATOM 599 C CA . SER A 1 77 ? 3.697 -1.838 1.001 1.00 89.88 77 SER A CA 1
ATOM 600 C C . SER A 1 77 ? 2.508 -2.552 1.642 1.00 89.88 77 SER A C 1
ATOM 602 O O . SER A 1 77 ? 2.385 -2.564 2.866 1.00 89.88 77 SER A O 1
ATOM 604 N N . ALA A 1 78 ? 1.698 -3.244 0.835 1.00 89.81 78 ALA A N 1
ATOM 605 C CA . ALA A 1 78 ? 0.608 -4.093 1.308 1.00 89.81 78 ALA A CA 1
ATOM 606 C C . ALA A 1 78 ? 1.104 -5.203 2.253 1.00 89.81 78 ALA A C 1
ATOM 608 O O . ALA A 1 78 ? 0.589 -5.366 3.358 1.00 89.81 78 ALA A O 1
ATOM 609 N N . LEU A 1 79 ? 2.135 -5.949 1.843 1.00 89.31 79 LEU A N 1
ATOM 610 C CA . LEU A 1 79 ? 2.696 -7.046 2.637 1.00 89.31 79 LEU A CA 1
ATOM 611 C C . LEU A 1 79 ? 3.311 -6.552 3.943 1.00 89.31 79 LEU A C 1
ATOM 613 O O . LEU A 1 79 ? 2.956 -7.008 5.029 1.00 89.31 79 LEU A O 1
ATOM 617 N N . PHE A 1 80 ? 4.241 -5.611 3.837 1.00 88.94 80 PHE A N 1
ATOM 618 C CA . PHE A 1 80 ? 5.006 -5.116 4.970 1.00 88.94 80 PHE A CA 1
ATOM 619 C C . PHE A 1 80 ? 4.125 -4.352 5.951 1.00 88.94 80 PHE A C 1
ATOM 621 O O . PHE A 1 80 ? 4.255 -4.561 7.157 1.00 88.94 80 PHE A O 1
ATOM 628 N N . GLY A 1 81 ? 3.202 -3.525 5.453 1.00 86.19 81 GLY A N 1
ATOM 629 C CA . GLY A 1 81 ? 2.264 -2.780 6.288 1.00 86.19 81 GLY A CA 1
ATOM 630 C C . GLY A 1 81 ? 1.411 -3.704 7.150 1.00 86.19 81 GLY A C 1
ATOM 631 O O . GLY A 1 81 ? 1.242 -3.460 8.339 1.00 86.19 81 GLY A O 1
ATOM 632 N N . VAL A 1 82 ? 0.938 -4.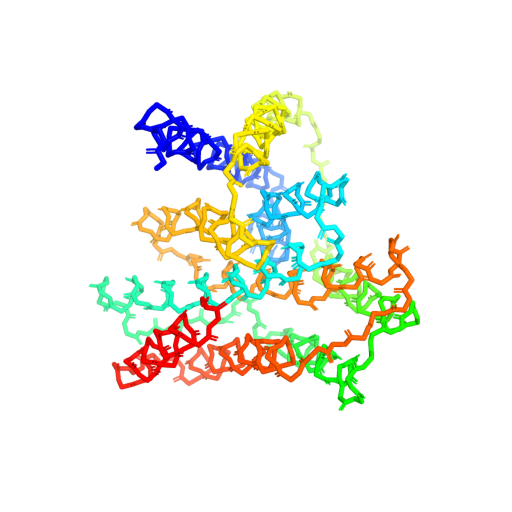816 6.590 1.00 86.12 82 VAL A N 1
ATOM 633 C CA . VAL A 1 82 ? 0.123 -5.806 7.305 1.00 86.12 82 VAL A CA 1
ATOM 634 C C . VAL A 1 82 ? 0.952 -6.602 8.317 1.00 86.12 82 VAL A C 1
ATOM 636 O O . VAL A 1 82 ? 0.614 -6.630 9.504 1.00 86.12 82 VAL A O 1
ATOM 639 N N . VAL A 1 83 ? 2.058 -7.215 7.880 1.00 89.19 83 VAL A N 1
ATOM 640 C CA . VAL A 1 83 ? 2.871 -8.102 8.733 1.00 89.19 83 VAL A CA 1
ATOM 641 C C . VAL A 1 83 ? 3.498 -7.340 9.898 1.00 89.19 83 VAL A C 1
ATOM 643 O O . VAL A 1 83 ? 3.434 -7.792 11.044 1.00 89.19 83 VAL A O 1
ATOM 646 N N . PHE A 1 84 ? 4.075 -6.163 9.643 1.00 88.38 84 PHE A N 1
ATOM 647 C CA . PHE A 1 84 ? 4.712 -5.391 10.706 1.00 88.38 84 PHE A CA 1
ATOM 648 C C . PHE A 1 84 ? 3.703 -4.740 11.651 1.00 88.38 84 PHE A C 1
ATOM 650 O O . PHE A 1 84 ? 3.974 -4.680 12.851 1.00 88.38 84 PHE A O 1
ATOM 657 N N . SER A 1 85 ? 2.524 -4.331 11.175 1.00 83.75 85 SER A N 1
ATOM 658 C CA . SER A 1 85 ? 1.466 -3.861 12.074 1.00 83.75 85 SER A CA 1
ATOM 659 C C . SER A 1 85 ? 0.990 -4.956 13.023 1.00 83.75 85 SER A C 1
ATOM 661 O O . SER A 1 85 ? 0.831 -4.686 14.215 1.00 83.75 85 SER A O 1
ATOM 663 N N . MET A 1 86 ? 0.842 -6.200 12.551 1.00 83.12 86 MET A N 1
ATOM 664 C CA . MET A 1 86 ? 0.543 -7.339 13.428 1.00 83.12 86 MET A CA 1
ATOM 665 C C . MET A 1 86 ? 1.650 -7.589 14.450 1.00 83.12 86 MET A C 1
ATOM 667 O O . MET A 1 86 ? 1.366 -7.762 15.635 1.00 83.12 86 MET A O 1
ATOM 671 N N . LEU A 1 87 ? 2.913 -7.557 14.016 1.00 86.88 87 LEU A N 1
ATOM 672 C CA . LEU A 1 87 ? 4.059 -7.734 14.905 1.00 86.88 87 LEU A CA 1
ATOM 673 C C . LEU A 1 87 ? 4.093 -6.665 16.008 1.00 86.88 87 LEU A C 1
ATOM 675 O O . LEU A 1 87 ? 4.257 -6.998 17.181 1.00 86.88 87 LEU A O 1
ATOM 679 N N . ILE A 1 88 ? 3.904 -5.391 15.653 1.00 84.81 88 ILE A N 1
ATOM 680 C CA . ILE A 1 88 ? 3.854 -4.281 16.614 1.00 84.81 88 ILE A CA 1
ATOM 681 C C . ILE A 1 88 ? 2.699 -4.478 17.601 1.00 84.81 88 ILE A C 1
ATOM 683 O O . ILE A 1 88 ? 2.883 -4.303 18.808 1.00 84.81 88 ILE A O 1
ATOM 687 N N . TYR A 1 89 ? 1.522 -4.867 17.108 1.00 80.75 89 TYR A N 1
ATOM 688 C CA . TYR A 1 89 ? 0.342 -5.099 17.939 1.00 80.75 89 TYR A CA 1
ATOM 689 C C . TYR A 1 89 ? 0.576 -6.224 18.959 1.00 80.75 89 TYR A C 1
ATOM 691 O O . TYR A 1 89 ? 0.295 -6.062 20.150 1.00 80.75 89 TYR A O 1
ATOM 699 N N . TYR A 1 90 ? 1.199 -7.317 18.512 1.00 82.19 90 TYR A N 1
ATOM 700 C CA . TYR A 1 90 ? 1.578 -8.445 19.355 1.00 82.19 90 TYR A CA 1
ATOM 701 C C . TYR A 1 90 ? 2.636 -8.074 20.405 1.00 82.19 90 TYR A C 1
ATOM 703 O O . TYR A 1 90 ? 2.476 -8.405 21.581 1.00 82.19 90 TYR A O 1
ATOM 711 N N . ILE A 1 91 ? 3.690 -7.337 20.024 1.00 83.69 91 ILE A N 1
ATOM 712 C CA . ILE A 1 91 ? 4.746 -6.881 20.950 1.00 83.69 91 ILE A CA 1
ATOM 713 C C . ILE A 1 91 ? 4.175 -5.959 22.036 1.00 83.69 91 ILE A C 1
ATOM 715 O O . ILE A 1 91 ? 4.594 -6.036 23.190 1.00 83.69 91 ILE A O 1
ATOM 719 N N . LYS A 1 92 ? 3.175 -5.135 21.703 1.00 82.00 92 LYS A N 1
ATOM 720 C CA . LYS A 1 92 ? 2.453 -4.291 22.670 1.00 82.00 92 LYS A CA 1
ATOM 721 C C . LYS A 1 92 ? 1.558 -5.077 23.642 1.00 82.00 92 LYS A C 1
ATOM 723 O O . LYS A 1 92 ? 0.880 -4.466 24.465 1.00 82.00 92 LYS A O 1
ATOM 728 N N . GLY A 1 93 ? 1.519 -6.408 23.560 1.00 72.81 93 GLY A N 1
ATOM 729 C CA . GLY A 1 93 ? 0.727 -7.261 24.450 1.00 72.81 93 GLY A CA 1
ATOM 730 C C . GLY A 1 93 ? -0.777 -7.226 24.174 1.00 72.81 93 GLY A C 1
ATOM 731 O O . GLY A 1 93 ? -1.554 -7.781 24.951 1.00 72.81 93 GLY A O 1
ATOM 732 N N . LYS A 1 94 ? -1.205 -6.606 23.068 1.00 68.12 94 LYS A N 1
ATOM 733 C CA . LYS A 1 94 ? -2.607 -6.566 22.647 1.00 68.12 94 LYS A CA 1
ATOM 734 C C . LYS A 1 94 ? -2.914 -7.833 21.863 1.00 68.12 94 LYS A C 1
ATOM 736 O O . LYS A 1 94 ? -2.791 -7.880 20.649 1.00 68.12 94 LYS A O 1
ATOM 741 N N . LYS A 1 95 ? -3.248 -8.901 22.584 1.00 61.59 95 LYS A N 1
ATOM 742 C CA . LYS A 1 95 ? -3.609 -10.185 21.964 1.00 61.59 95 LYS A CA 1
ATOM 743 C C . LYS A 1 95 ? -5.031 -10.197 21.413 1.00 61.59 95 LYS A C 1
ATOM 745 O O . LYS A 1 95 ? -5.321 -11.012 20.549 1.00 61.59 95 LYS A O 1
ATOM 750 N N . GLU A 1 96 ? -5.888 -9.303 21.906 1.00 62.59 96 GLU A N 1
ATOM 751 C CA . GLU A 1 96 ? -7.251 -9.147 21.414 1.00 62.59 96 GLU A CA 1
ATOM 752 C C . GLU A 1 96 ? -7.315 -8.059 20.350 1.00 62.59 96 GLU A C 1
ATOM 754 O O . GLU A 1 96 ? -7.023 -6.893 20.619 1.00 62.59 96 GLU A O 1
ATOM 759 N N . VAL A 1 97 ? -7.704 -8.452 19.142 1.00 63.94 97 VAL A N 1
ATOM 760 C CA . VAL A 1 97 ? -7.994 -7.531 18.046 1.00 63.94 97 VAL A CA 1
ATOM 761 C C . VAL A 1 97 ? -9.496 -7.342 17.980 1.00 63.94 97 VAL A C 1
ATOM 763 O O . VAL A 1 97 ? -10.246 -8.302 17.874 1.00 63.94 97 VAL A O 1
ATOM 766 N N . SER A 1 98 ? -9.950 -6.096 18.003 1.00 62.47 98 SER A N 1
ATOM 767 C CA . SER A 1 98 ? -11.351 -5.775 17.750 1.00 62.47 98 SER A CA 1
ATOM 768 C C . SER A 1 98 ? -11.465 -5.103 16.390 1.00 62.47 98 SER A C 1
ATOM 770 O O . SER A 1 98 ? -11.058 -3.954 16.262 1.00 62.47 98 SER A O 1
ATOM 772 N N . LEU A 1 99 ? -12.076 -5.790 15.420 1.00 68.38 99 LEU A N 1
ATOM 773 C CA . LEU A 1 99 ? -12.496 -5.225 14.128 1.00 68.38 99 LEU A CA 1
ATOM 774 C C . LEU A 1 99 ? -13.933 -4.670 14.157 1.00 68.38 99 LEU A C 1
ATOM 776 O O . LEU A 1 99 ? -14.567 -4.526 13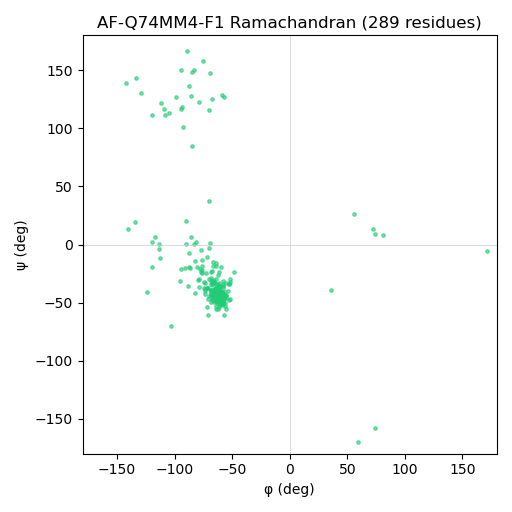.113 1.00 68.38 99 LEU A O 1
ATOM 780 N N . LYS A 1 100 ? -14.475 -4.364 15.345 1.00 65.75 100 LYS A N 1
ATOM 781 C CA . LYS A 1 100 ? -15.866 -3.907 15.524 1.00 65.75 100 LYS A CA 1
ATOM 782 C C . LYS A 1 100 ? -16.249 -2.726 14.629 1.00 65.75 100 LYS A C 1
ATOM 784 O O . LYS A 1 100 ? -17.412 -2.611 14.262 1.00 65.75 100 LYS A O 1
ATOM 789 N N . HIS A 1 101 ? -15.303 -1.856 14.265 1.00 65.75 101 HIS A N 1
ATOM 790 C CA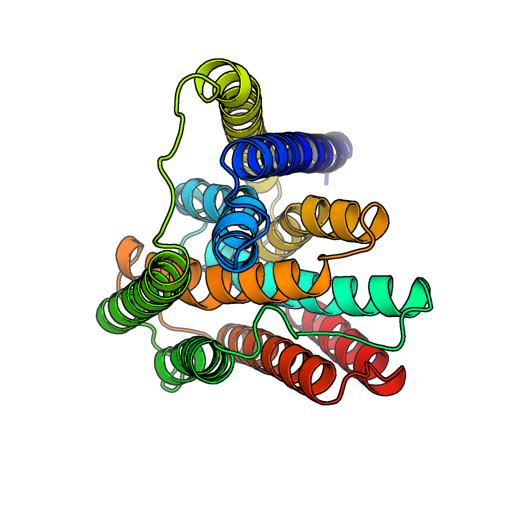 . HIS A 1 101 ? -15.607 -0.707 13.410 1.00 65.75 101 HIS A CA 1
ATOM 791 C C . HIS A 1 101 ? -15.786 -1.082 11.942 1.00 65.75 101 HIS A C 1
ATOM 793 O O . HIS A 1 101 ? -16.379 -0.296 11.221 1.00 65.75 101 HIS A O 1
ATOM 799 N N . ILE A 1 102 ? -15.306 -2.245 11.492 1.00 68.81 102 ILE A N 1
ATOM 800 C CA . ILE A 1 102 ? -15.411 -2.686 10.092 1.00 68.81 102 ILE A CA 1
ATOM 801 C C . ILE A 1 102 ? -16.310 -3.915 9.905 1.00 68.81 102 ILE A C 1
ATOM 803 O O . ILE A 1 102 ? -16.497 -4.365 8.778 1.00 68.81 102 ILE A O 1
ATOM 807 N N . GLU A 1 103 ? -16.900 -4.440 10.982 1.00 72.75 103 GLU A N 1
ATOM 808 C CA . GLU A 1 103 ? -17.738 -5.647 10.969 1.00 72.75 103 GLU A CA 1
ATOM 809 C C . GLU A 1 103 ? -18.929 -5.531 10.000 1.00 72.75 103 GLU A C 1
ATOM 811 O O . GLU A 1 103 ? -19.190 -6.461 9.242 1.00 72.75 103 GLU A O 1
ATOM 816 N N . GLY A 1 104 ? -19.572 -4.358 9.930 1.00 71.62 104 GLY A N 1
ATOM 817 C CA . GLY A 1 104 ? -20.673 -4.087 8.992 1.00 71.62 104 GLY A CA 1
ATOM 818 C C . GLY A 1 104 ? -20.273 -4.063 7.509 1.00 71.62 104 GLY A C 1
ATOM 819 O O . GLY A 1 104 ? -21.132 -4.164 6.639 1.00 71.62 104 GLY A O 1
ATOM 820 N N . TYR A 1 105 ? -18.975 -3.976 7.209 1.00 73.25 105 TYR A N 1
ATOM 821 C CA . TYR A 1 105 ? -18.429 -3.899 5.847 1.00 73.25 105 TYR A CA 1
ATOM 822 C C . TYR A 1 105 ? -17.546 -5.089 5.505 1.00 73.25 105 TYR A C 1
ATOM 824 O O . TYR A 1 105 ? -16.909 -5.092 4.453 1.00 73.25 105 TYR A O 1
ATOM 832 N N . LEU A 1 106 ? -17.471 -6.085 6.385 1.00 78.25 106 LEU A N 1
ATOM 833 C CA . LEU A 1 106 ? -16.513 -7.174 6.264 1.00 78.25 106 LEU A CA 1
ATOM 834 C C . LEU A 1 106 ? -16.721 -7.944 4.955 1.00 78.25 106 LEU A C 1
ATOM 836 O O . LEU A 1 106 ? -15.747 -8.216 4.261 1.00 78.25 106 LEU A O 1
ATOM 840 N N . ASP A 1 107 ? -17.970 -8.187 4.556 1.00 81.50 107 ASP A N 1
ATOM 841 C CA . ASP A 1 107 ? -18.295 -8.844 3.284 1.00 81.50 107 ASP A CA 1
ATOM 842 C C . ASP A 1 107 ? -17.816 -8.028 2.074 1.00 81.50 107 ASP A C 1
ATOM 844 O O . ASP A 1 107 ? -17.232 -8.570 1.135 1.00 81.50 107 ASP A O 1
ATOM 848 N N . LEU A 1 108 ? -18.000 -6.706 2.119 1.00 80.44 108 LEU A N 1
ATOM 849 C CA . LEU A 1 108 ? -17.557 -5.793 1.068 1.00 80.44 108 LEU A CA 1
ATOM 850 C C . LEU A 1 108 ? -16.024 -5.709 1.001 1.00 80.44 108 LEU A C 1
ATOM 852 O O . LEU A 1 108 ? -15.447 -5.682 -0.083 1.00 80.44 108 LEU A O 1
ATOM 856 N N . ILE A 1 109 ? -15.363 -5.706 2.157 1.00 80.69 109 ILE A N 1
ATOM 857 C CA . ILE A 1 109 ? -13.904 -5.715 2.288 1.00 80.69 109 ILE A CA 1
ATOM 858 C C . ILE A 1 109 ? -13.319 -7.029 1.756 1.00 80.69 109 ILE A C 1
ATOM 860 O O . ILE A 1 109 ? -12.344 -7.010 1.006 1.00 80.69 109 ILE A O 1
ATOM 864 N N . VAL A 1 110 ? -13.917 -8.169 2.105 1.00 84.75 110 VAL A N 1
ATOM 865 C CA . VAL A 1 110 ? -13.504 -9.485 1.599 1.00 84.75 110 VAL A CA 1
ATOM 866 C C . VAL A 1 110 ? -13.682 -9.545 0.086 1.00 84.75 110 VAL A C 1
ATOM 868 O O . VAL A 1 110 ? -12.762 -9.963 -0.615 1.00 84.75 110 VAL A O 1
ATOM 871 N N . PHE A 1 111 ? -14.814 -9.063 -0.432 1.00 85.00 111 PHE A N 1
ATOM 872 C CA . PHE A 1 111 ? -15.040 -8.958 -1.871 1.00 85.00 111 PHE A CA 1
ATOM 873 C C . PHE A 1 111 ? -13.969 -8.095 -2.557 1.00 85.00 111 PHE A C 1
ATOM 875 O O . PHE A 1 111 ? -13.405 -8.492 -3.575 1.00 85.00 111 PHE A O 1
ATOM 882 N N . ALA A 1 112 ? -13.627 -6.949 -1.967 1.00 84.88 112 ALA A N 1
ATOM 883 C CA . ALA A 1 112 ? -12.614 -6.044 -2.496 1.00 84.88 112 ALA A CA 1
ATOM 884 C C . ALA A 1 112 ? -11.199 -6.631 -2.497 1.00 84.88 112 ALA A C 1
ATOM 886 O O . ALA A 1 112 ? -10.429 -6.335 -3.401 1.00 84.88 112 ALA A O 1
ATOM 887 N N . LEU A 1 113 ? -10.849 -7.468 -1.519 1.00 85.38 113 LEU A N 1
ATOM 888 C CA . LEU A 1 113 ? -9.573 -8.194 -1.512 1.00 85.38 113 LEU A CA 1
ATOM 889 C C . LEU A 1 113 ? -9.566 -9.389 -2.469 1.00 85.38 113 LEU A C 1
ATOM 891 O O . LEU A 1 113 ? -8.501 -9.801 -2.923 1.00 85.38 113 LEU A O 1
ATOM 895 N N . PHE A 1 114 ? -10.738 -9.933 -2.796 1.00 88.69 114 PHE A N 1
ATOM 896 C CA . PHE A 1 114 ? -10.873 -11.018 -3.760 1.00 88.69 114 PHE A CA 1
ATOM 897 C C . PHE A 1 114 ? -10.825 -10.529 -5.215 1.00 88.69 114 PHE A C 1
ATOM 899 O O . PHE A 1 114 ? -10.337 -11.244 -6.085 1.00 88.69 114 PHE A O 1
ATOM 906 N N . LEU A 1 115 ? -11.273 -9.305 -5.506 1.00 90.88 115 LEU A N 1
ATOM 907 C CA . LEU A 1 115 ? -11.254 -8.769 -6.873 1.00 90.88 115 LEU A CA 1
ATOM 908 C C . LEU A 1 115 ? -9.845 -8.750 -7.512 1.00 90.88 115 LEU A C 1
ATOM 910 O O . LEU A 1 115 ? -9.715 -9.220 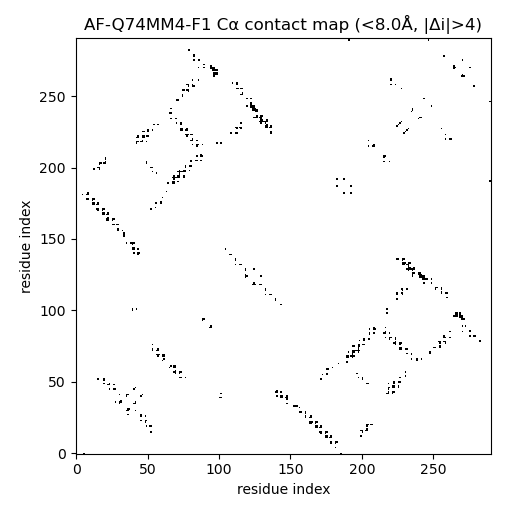-8.641 1.00 90.88 115 LEU A O 1
ATOM 914 N N . PRO A 1 116 ? -8.778 -8.301 -6.814 1.00 90.31 116 PRO A N 1
ATOM 915 C CA . PRO A 1 116 ? -7.407 -8.370 -7.314 1.00 90.31 116 PRO A CA 1
ATOM 916 C C . PRO A 1 116 ? -6.959 -9.791 -7.651 1.00 90.31 116 PRO A C 1
ATOM 918 O O . PRO A 1 116 ? -6.176 -9.967 -8.573 1.00 90.31 116 PRO A O 1
ATOM 921 N N . PHE A 1 117 ? -7.458 -10.808 -6.939 1.00 90.69 117 PHE A N 1
ATOM 922 C CA . PHE A 1 117 ? -7.150 -12.207 -7.241 1.00 90.69 117 PHE A CA 1
ATOM 923 C C . PHE A 1 117 ? -7.712 -12.611 -8.607 1.00 90.69 117 PHE A C 1
ATOM 925 O O . PHE A 1 117 ? -7.009 -13.226 -9.403 1.00 90.69 117 PHE A O 1
ATOM 932 N N . LEU A 1 118 ? -8.962 -12.232 -8.892 1.00 90.81 118 LEU A N 1
ATOM 933 C CA . LEU A 1 118 ? -9.592 -12.486 -10.188 1.00 90.81 118 LEU A CA 1
ATOM 934 C C . LEU A 1 118 ? -8.899 -11.716 -11.315 1.00 90.81 118 LEU A C 1
ATOM 936 O O . LEU A 1 118 ? -8.660 -12.287 -12.372 1.00 90.81 118 LEU A O 1
ATOM 940 N N . ALA A 1 119 ? -8.534 -10.459 -11.057 1.00 90.31 119 ALA A N 1
ATOM 941 C CA . ALA A 1 119 ? -7.897 -9.563 -12.021 1.00 90.31 119 ALA A CA 1
ATOM 942 C C . ALA A 1 119 ? -6.505 -10.018 -12.489 1.00 90.31 119 ALA A C 1
ATOM 944 O O . ALA A 1 119 ? -5.989 -9.474 -13.455 1.00 90.31 119 ALA A O 1
ATOM 945 N N . VAL A 1 120 ? -5.864 -10.952 -11.780 1.00 92.62 120 VAL A N 1
ATOM 946 C CA . VAL A 1 120 ? -4.508 -11.424 -12.109 1.00 92.62 120 VAL A CA 1
ATOM 947 C C . VAL A 1 120 ? -4.457 -12.917 -12.424 1.00 92.62 120 VAL A C 1
ATOM 949 O O . VAL A 1 120 ? -3.375 -13.454 -12.654 1.00 92.62 120 VAL A O 1
ATOM 952 N N . VAL A 1 121 ? -5.598 -13.614 -12.415 1.00 92.00 121 VAL A N 1
ATOM 953 C CA . VAL A 1 121 ? -5.641 -15.086 -12.427 1.00 92.00 121 VAL A CA 1
ATOM 954 C C . VAL A 1 121 ? -5.036 -15.700 -13.692 1.00 92.00 121 VAL A C 1
ATOM 956 O O . VAL A 1 121 ? -4.411 -16.759 -13.638 1.00 92.00 121 VAL A O 1
ATOM 959 N N . ASP A 1 122 ? -5.189 -15.023 -14.824 1.00 91.00 122 ASP A N 1
ATOM 960 C CA . ASP A 1 122 ? -4.677 -15.419 -16.135 1.00 91.00 122 ASP A CA 1
ATOM 961 C C . ASP A 1 122 ? -3.261 -14.880 -16.417 1.00 91.00 122 ASP A C 1
ATOM 963 O O . ASP A 1 122 ? -2.681 -15.158 -17.469 1.00 91.00 122 ASP A O 1
ATOM 967 N N . GLY A 1 123 ? -2.670 -14.152 -15.464 1.00 92.50 123 GLY A N 1
ATOM 968 C CA . GLY A 1 123 ? -1.353 -13.543 -15.601 1.00 92.50 123 GLY A CA 1
ATOM 969 C C . GLY A 1 123 ? -1.335 -12.227 -16.372 1.00 92.50 123 GLY A C 1
ATOM 970 O O . GLY A 1 123 ? -0.244 -11.730 -16.669 1.00 92.50 123 GLY A O 1
ATOM 971 N N . ILE A 1 124 ? -2.495 -11.658 -16.699 1.00 94.31 124 ILE A N 1
ATOM 972 C CA . ILE A 1 124 ? -2.610 -10.417 -17.459 1.00 94.31 124 ILE A CA 1
ATOM 973 C C . ILE A 1 124 ? -3.543 -9.466 -16.711 1.00 94.31 124 ILE A C 1
ATOM 975 O O . ILE A 1 124 ? -4.635 -9.845 -16.328 1.00 94.31 124 ILE A O 1
ATOM 979 N N . ILE A 1 125 ? -3.123 -8.215 -16.515 1.00 93.69 125 ILE A N 1
ATOM 980 C CA . ILE A 1 125 ? -4.012 -7.166 -16.003 1.00 93.69 125 ILE A CA 1
ATOM 981 C C . ILE A 1 125 ? -4.384 -6.258 -17.166 1.00 93.69 125 ILE A C 1
ATOM 983 O O . ILE A 1 125 ? -3.525 -5.554 -17.705 1.00 93.69 125 ILE A O 1
ATOM 987 N N . THR A 1 126 ? -5.656 -6.264 -17.551 1.00 95.69 126 THR A N 1
ATOM 988 C CA . THR A 1 126 ? -6.168 -5.393 -18.612 1.00 95.69 126 THR A CA 1
ATOM 989 C C . THR A 1 126 ? -6.637 -4.043 -18.064 1.00 95.69 126 THR A C 1
ATOM 991 O O . THR A 1 126 ? -6.834 -3.856 -16.861 1.00 95.69 126 THR A O 1
ATOM 994 N N . GLU A 1 127 ? -6.865 -3.077 -18.957 1.00 95.06 127 GLU A N 1
ATOM 995 C CA . GLU A 1 127 ? -7.491 -1.793 -18.604 1.00 95.06 127 GLU A CA 1
ATOM 996 C C . GLU A 1 127 ? -8.884 -1.980 -17.978 1.00 95.06 127 GLU A C 1
ATOM 998 O O . GLU A 1 127 ? -9.267 -1.229 -17.079 1.00 95.06 127 GLU A O 1
ATOM 1003 N N . LEU A 1 128 ? -9.629 -3.004 -18.416 1.00 95.69 128 LEU A N 1
ATOM 1004 C CA . LEU A 1 128 ? -10.942 -3.340 -17.867 1.00 95.69 128 LEU A CA 1
ATOM 1005 C C . LEU A 1 128 ? -10.822 -3.813 -16.414 1.00 95.69 128 LEU A C 1
ATOM 1007 O O . LEU A 1 128 ? -11.567 -3.335 -15.559 1.00 95.69 128 LEU A O 1
ATOM 1011 N N . ASP A 1 129 ? -9.870 -4.701 -16.126 1.00 94.31 129 ASP A N 1
ATOM 1012 C CA . ASP A 1 129 ? -9.610 -5.172 -14.761 1.00 94.31 129 ASP A CA 1
ATOM 1013 C C . ASP A 1 129 ? -9.215 -4.004 -13.857 1.00 94.31 129 ASP A C 1
ATOM 1015 O O . ASP A 1 129 ? -9.718 -3.867 -12.739 1.00 94.31 129 ASP A O 1
ATOM 1019 N N . GLY A 1 130 ? -8.386 -3.097 -14.383 1.00 93.50 130 GLY A N 1
ATOM 1020 C CA . GLY A 1 130 ? -8.020 -1.863 -13.704 1.00 93.50 130 GLY A CA 1
ATOM 1021 C C . GLY A 1 130 ? -9.216 -0.990 -13.346 1.00 93.50 130 GLY A C 1
ATOM 1022 O O . GLY A 1 130 ? -9.369 -0.569 -12.197 1.00 93.50 130 GLY A O 1
ATOM 1023 N N . LEU A 1 131 ? -10.106 -0.762 -14.312 1.00 95.00 131 LEU A N 1
ATOM 1024 C CA . LEU A 1 131 ? -11.334 -0.005 -14.100 1.00 95.00 131 LEU A CA 1
ATOM 1025 C C . LEU A 1 131 ? -12.234 -0.667 -13.046 1.00 95.00 131 LEU A C 1
ATOM 1027 O O . LEU A 1 131 ? -12.757 0.026 -12.174 1.00 95.00 131 LEU A O 1
ATOM 1031 N N . LEU A 1 132 ? -12.397 -1.992 -13.093 1.00 93.44 132 LEU A N 1
ATOM 1032 C CA . LEU A 1 132 ? -13.201 -2.741 -12.124 1.00 93.44 132 LEU A CA 1
ATOM 1033 C C . LEU A 1 132 ? -12.645 -2.615 -10.700 1.00 93.44 132 LEU A C 1
ATOM 1035 O O . LEU A 1 132 ? -13.416 -2.394 -9.765 1.00 93.44 132 LEU A O 1
ATOM 1039 N N . LEU A 1 133 ? -11.323 -2.686 -10.536 1.00 94.31 133 LEU A N 1
ATOM 1040 C CA . LEU A 1 133 ? -10.654 -2.503 -9.246 1.00 94.31 133 LEU A CA 1
ATOM 1041 C C . LEU A 1 133 ? -10.863 -1.092 -8.680 1.00 94.31 133 LEU A C 1
ATOM 1043 O O . LEU A 1 133 ? -11.221 -0.937 -7.510 1.00 94.31 133 LEU A O 1
ATOM 1047 N N . VAL A 1 134 ? -10.702 -0.063 -9.516 1.00 93.38 134 VAL A N 1
ATOM 1048 C CA . VAL A 1 134 ? -10.937 1.335 -9.122 1.00 93.38 134 VAL A CA 1
ATOM 1049 C C . VAL A 1 134 ? -12.405 1.553 -8.741 1.00 93.38 134 VAL A C 1
ATOM 1051 O O . VAL A 1 134 ? -12.693 2.168 -7.713 1.00 93.38 134 VAL A O 1
ATOM 1054 N N . LEU A 1 135 ? -13.348 1.019 -9.521 1.00 91.31 135 LEU A N 1
ATOM 1055 C CA . LEU A 1 135 ? -14.778 1.115 -9.218 1.00 91.31 135 LEU A CA 1
ATOM 1056 C C . LEU A 1 135 ? -15.137 0.405 -7.910 1.00 91.31 135 LEU A C 1
ATOM 1058 O O . LEU A 1 135 ? -15.874 0.971 -7.103 1.00 91.31 135 LEU A O 1
ATOM 1062 N N . ALA A 1 136 ? -14.594 -0.790 -7.663 1.00 90.12 136 ALA A N 1
ATOM 1063 C CA . ALA A 1 136 ? -14.799 -1.508 -6.409 1.00 90.12 136 ALA A CA 1
ATOM 1064 C C . ALA A 1 136 ? -14.313 -0.687 -5.206 1.00 90.12 136 ALA A C 1
ATOM 1066 O O . ALA A 1 136 ? -15.033 -0.572 -4.213 1.00 90.12 136 ALA A O 1
ATOM 1067 N N . TYR A 1 137 ? -13.151 -0.035 -5.319 1.00 89.94 137 TYR A N 1
ATOM 1068 C CA . TYR A 1 137 ? -12.658 0.871 -4.283 1.00 89.94 137 TYR A CA 1
ATOM 1069 C C . TYR A 1 137 ? -13.626 2.030 -4.009 1.00 89.94 137 TYR A C 1
ATOM 1071 O O . TYR A 1 137 ? -13.978 2.302 -2.858 1.00 89.94 137 TYR A O 1
ATOM 1079 N N . PHE A 1 138 ? -14.109 2.700 -5.059 1.00 87.44 138 PHE A N 1
ATOM 1080 C CA . PHE A 1 138 ? -15.058 3.802 -4.899 1.00 87.44 138 PHE A CA 1
ATOM 1081 C C . PHE A 1 138 ? -16.411 3.349 -4.347 1.00 87.44 138 PHE A C 1
ATOM 1083 O O . PHE A 1 138 ? -17.025 4.099 -3.592 1.00 87.44 138 PHE A O 1
ATOM 1090 N N . LEU A 1 139 ? -16.870 2.133 -4.655 1.00 85.44 139 LEU A N 1
ATOM 1091 C CA . LEU A 1 139 ? -18.078 1.567 -4.050 1.00 85.44 139 LEU A CA 1
ATOM 1092 C C . LEU A 1 139 ? -17.914 1.365 -2.538 1.00 85.44 139 LEU A C 1
ATOM 1094 O O . LEU A 1 139 ? -18.830 1.700 -1.790 1.00 85.44 139 LEU A O 1
ATOM 1098 N N . ILE A 1 140 ? -16.747 0.910 -2.071 1.00 81.75 140 ILE A N 1
ATOM 1099 C CA . ILE A 1 140 ? -16.425 0.824 -0.633 1.00 81.75 140 ILE A CA 1
ATOM 1100 C C . ILE A 1 140 ? -16.423 2.210 0.004 1.00 81.75 140 ILE A C 1
ATOM 1102 O O . ILE A 1 140 ? -17.031 2.421 1.056 1.00 81.75 140 ILE A O 1
ATOM 1106 N N . LEU A 1 141 ? -15.769 3.176 -0.641 1.00 81.62 141 LEU A N 1
ATOM 1107 C CA . LEU A 1 141 ? -15.729 4.553 -0.162 1.00 81.62 141 LEU A CA 1
ATOM 1108 C C . LEU A 1 141 ? -17.144 5.148 -0.076 1.00 81.62 141 LEU A C 1
ATOM 1110 O O . LEU A 1 141 ? -17.503 5.750 0.928 1.00 81.62 141 LEU A O 1
ATOM 1114 N N . LEU A 1 142 ? -17.989 4.930 -1.082 1.00 78.69 142 LEU A N 1
ATOM 1115 C CA . LEU A 1 142 ? -19.373 5.401 -1.072 1.00 78.69 142 LEU A CA 1
ATOM 1116 C C . LEU A 1 142 ? -20.223 4.703 -0.010 1.00 78.69 142 LEU A C 1
ATOM 1118 O O . LEU A 1 142 ? -20.981 5.384 0.676 1.00 78.69 142 LEU A O 1
ATOM 1122 N N . ALA A 1 143 ? -20.091 3.385 0.153 1.00 76.44 143 ALA A N 1
ATOM 1123 C CA . ALA A 1 143 ? -20.807 2.633 1.180 1.00 76.44 143 ALA A CA 1
ATOM 1124 C C . ALA A 1 143 ? -20.448 3.146 2.583 1.00 76.44 143 ALA A C 1
ATOM 1126 O O . ALA A 1 143 ? -21.337 3.472 3.369 1.00 76.44 143 ALA A O 1
ATOM 1127 N N . THR A 1 144 ? -19.152 3.320 2.855 1.00 71.94 144 THR A N 1
ATOM 1128 C CA . THR A 1 144 ? -18.665 3.845 4.142 1.00 71.94 144 THR A CA 1
ATOM 1129 C C . THR A 1 144 ? -19.054 5.303 4.388 1.00 71.94 144 THR A C 1
ATOM 1131 O O . THR A 1 144 ? -19.344 5.690 5.520 1.00 71.94 144 THR A O 1
ATOM 1134 N N . LEU A 1 145 ? -19.133 6.126 3.338 1.00 71.00 145 LEU A N 1
ATOM 1135 C CA . LEU A 1 145 ? -19.632 7.499 3.438 1.00 71.00 145 LEU A CA 1
ATOM 1136 C C . LEU A 1 145 ? -21.158 7.566 3.600 1.00 71.00 145 LEU A C 1
ATOM 1138 O O . LEU A 1 145 ? -21.657 8.479 4.258 1.00 71.00 145 LEU A O 1
ATOM 1142 N N . TYR A 1 146 ? -21.921 6.637 3.026 1.00 69.62 146 TYR A N 1
ATOM 1143 C CA . TYR A 1 146 ? -23.383 6.655 3.094 1.00 69.62 146 TYR A CA 1
ATOM 1144 C C . TYR A 1 146 ? -23.900 6.411 4.516 1.00 69.62 146 TYR A C 1
ATOM 1146 O O . TYR A 1 146 ? -24.801 7.127 4.956 1.00 69.62 146 TYR A O 1
ATOM 1154 N N . GLU A 1 147 ? -23.290 5.495 5.272 1.00 62.53 147 GLU A N 1
ATOM 1155 C CA . GLU A 1 147 ? -23.641 5.288 6.687 1.00 62.53 147 GLU A CA 1
ATOM 1156 C C . GLU A 1 147 ? -23.279 6.480 7.586 1.00 62.53 147 GLU A C 1
ATOM 1158 O O . GLU A 1 147 ? -23.843 6.636 8.665 1.00 62.53 147 GLU A O 1
ATOM 1163 N N . SER A 1 148 ? -22.395 7.377 7.134 1.00 58.34 148 SER A N 1
ATOM 1164 C CA . SER A 1 148 ? -22.032 8.595 7.875 1.00 58.34 148 SER A CA 1
ATOM 1165 C C . SER A 1 148 ? -23.036 9.754 7.717 1.00 58.34 148 SER A C 1
ATOM 1167 O O . SER A 1 148 ? -22.828 10.845 8.260 1.00 58.34 148 SER A O 1
ATOM 1169 N N . ARG A 1 149 ? -24.145 9.561 6.981 1.00 54.03 149 ARG A N 1
ATOM 1170 C CA . ARG A 1 149 ? -25.132 10.620 6.710 1.00 54.03 149 ARG A CA 1
ATOM 1171 C C . ARG A 1 149 ? -25.933 10.997 7.959 1.00 54.03 149 ARG A C 1
ATOM 1173 O O . ARG A 1 149 ? -26.757 10.231 8.443 1.00 54.03 149 ARG A O 1
ATOM 1180 N N . GLY A 1 150 ? -25.765 12.243 8.411 1.00 51.62 150 GLY A N 1
ATOM 1181 C CA . GLY A 1 150 ? -26.638 12.831 9.435 1.00 51.62 150 GLY A CA 1
ATOM 1182 C C . GLY A 1 150 ? -26.231 14.186 10.020 1.00 51.62 150 GLY A C 1
ATOM 1183 O O . GLY A 1 150 ? -26.999 14.743 10.801 1.00 51.62 150 GLY A O 1
ATOM 1184 N N . LYS A 1 151 ? -25.060 14.754 9.686 1.00 52.78 151 LYS A N 1
ATOM 1185 C CA . LYS A 1 151 ? -24.588 16.002 10.318 1.00 52.78 151 LYS A CA 1
ATOM 1186 C C . LYS A 1 151 ? -24.057 17.024 9.313 1.00 52.78 151 LYS A C 1
ATOM 1188 O O . LYS A 1 151 ? -23.444 16.676 8.309 1.00 52.78 151 LYS A O 1
ATOM 1193 N N . LYS A 1 152 ? -24.320 18.304 9.601 1.00 54.00 152 LYS A N 1
ATOM 1194 C CA . LYS A 1 152 ? -23.782 19.451 8.859 1.00 54.00 152 LYS A CA 1
ATOM 1195 C C . LYS A 1 152 ? -22.271 19.527 9.082 1.00 54.00 152 LYS A C 1
ATOM 1197 O O . LYS A 1 152 ? -21.825 19.582 10.223 1.00 54.00 152 LYS A O 1
ATOM 1202 N N . ILE A 1 153 ? -21.520 19.545 7.988 1.00 55.97 153 ILE A N 1
ATOM 1203 C CA . ILE A 1 153 ? -20.072 19.749 7.984 1.00 55.97 153 ILE A CA 1
ATOM 1204 C C . ILE A 1 153 ? -19.802 21.246 8.142 1.00 55.97 153 ILE A C 1
ATOM 1206 O O . ILE A 1 153 ? -20.275 22.047 7.334 1.00 55.97 153 ILE A O 1
ATOM 1210 N N . ASP A 1 154 ? -19.052 21.623 9.175 1.00 58.53 154 ASP A N 1
ATOM 1211 C CA . ASP A 1 154 ? -18.573 22.993 9.345 1.00 58.53 154 ASP A CA 1
ATOM 1212 C C . ASP A 1 154 ? -17.182 23.144 8.711 1.00 58.53 154 ASP A C 1
ATOM 1214 O O . ASP A 1 154 ? -16.162 22.747 9.276 1.00 58.53 154 ASP A O 1
ATOM 1218 N N . PHE A 1 155 ? -17.149 23.719 7.508 1.00 61.38 155 PHE A N 1
ATOM 1219 C CA . PHE A 1 155 ? -15.919 23.954 6.749 1.00 61.38 155 PHE A CA 1
ATOM 1220 C C . PHE A 1 155 ? -15.100 25.154 7.252 1.00 61.38 155 PHE A C 1
ATOM 1222 O O . PHE A 1 155 ? -13.992 25.371 6.762 1.00 61.38 155 PHE A O 1
ATOM 1229 N N . SER A 1 156 ? -15.584 25.931 8.229 1.00 62.75 156 SER A N 1
ATOM 1230 C CA . SER A 1 156 ? -14.872 27.124 8.723 1.00 62.75 156 SER A CA 1
ATOM 1231 C C . SER A 1 156 ? -13.499 26.805 9.336 1.00 62.75 156 SER A C 1
ATOM 1233 O O . SER A 1 156 ? -12.595 27.639 9.314 1.00 62.75 156 SER A O 1
ATOM 1235 N N . THR A 1 157 ? -13.298 25.570 9.809 1.00 61.47 157 THR A N 1
ATOM 1236 C CA . THR A 1 157 ? -12.023 25.083 10.368 1.00 61.47 157 THR A CA 1
ATOM 1237 C C . THR A 1 157 ? -11.056 24.502 9.328 1.00 61.47 157 THR A C 1
ATOM 1239 O O . THR A 1 157 ? -9.898 24.241 9.657 1.00 61.47 157 THR A O 1
ATOM 1242 N N . PHE A 1 158 ? -11.485 24.339 8.071 1.00 63.12 158 PHE A N 1
ATOM 1243 C CA . PHE A 1 158 ? -10.708 23.687 7.008 1.00 63.12 158 PHE A CA 1
ATOM 1244 C C . PHE A 1 158 ? -9.439 24.468 6.636 1.00 63.12 158 PHE A C 1
ATOM 1246 O O . PHE A 1 158 ? -8.379 23.878 6.437 1.00 63.12 158 PHE A O 1
ATOM 1253 N N . TYR A 1 159 ? -9.509 25.802 6.620 1.00 61.09 159 TYR A N 1
ATOM 1254 C CA . TYR A 1 159 ? -8.401 26.656 6.173 1.00 61.09 159 TYR A CA 1
ATOM 1255 C C . TYR A 1 159 ? -7.128 26.526 7.023 1.00 61.09 159 TYR A C 1
ATOM 1257 O O . TYR A 1 159 ? -6.027 26.533 6.474 1.00 61.09 159 TYR A O 1
ATOM 1265 N N . ASN A 1 160 ? -7.261 26.359 8.342 1.00 65.56 160 ASN A N 1
ATOM 1266 C CA . ASN A 1 160 ? -6.104 26.252 9.239 1.00 65.56 160 ASN A CA 1
ATOM 1267 C C . ASN A 1 160 ? -5.423 24.874 9.168 1.00 65.56 160 ASN A C 1
ATOM 1269 O O . ASN A 1 160 ? -4.236 24.763 9.461 1.00 65.56 160 ASN A O 1
ATOM 1273 N N . GLU A 1 161 ? -6.156 23.835 8.759 1.00 68.25 161 GLU A N 1
ATOM 1274 C CA . GLU A 1 161 ? -5.653 22.457 8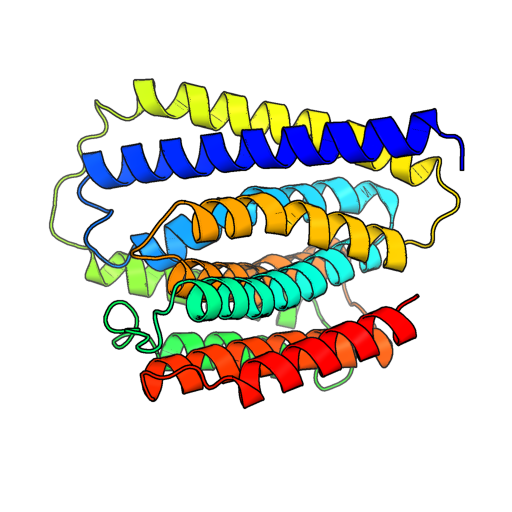.662 1.00 68.25 161 GLU A CA 1
ATOM 1275 C C . GLU A 1 161 ? -5.151 22.114 7.248 1.00 68.25 161 GLU A C 1
ATOM 1277 O O . GLU A 1 161 ? -4.316 21.228 7.096 1.00 68.25 161 GLU A O 1
ATOM 1282 N N . ILE A 1 162 ? -5.576 22.848 6.210 1.00 75.38 162 ILE A N 1
ATOM 1283 C CA . ILE A 1 162 ? -5.067 22.696 4.835 1.00 75.38 162 ILE A CA 1
ATOM 1284 C C . ILE A 1 162 ? -3.568 22.978 4.741 1.00 75.38 162 ILE A C 1
ATOM 1286 O O . ILE A 1 162 ? -2.858 22.268 4.036 1.00 75.38 162 ILE A O 1
ATOM 1290 N N . SER A 1 163 ? -3.082 24.024 5.414 1.00 77.00 163 SER A N 1
ATOM 1291 C CA . SER A 1 163 ? -1.686 24.461 5.298 1.00 77.00 163 SER A CA 1
ATOM 1292 C C . SER A 1 163 ? -0.676 23.348 5.628 1.00 77.00 163 SER A C 1
ATOM 1294 O O . SER A 1 163 ? 0.160 23.047 4.772 1.00 77.00 163 SER A O 1
ATOM 1296 N N . PRO A 1 164 ? -0.757 22.659 6.787 1.00 75.12 164 PRO A N 1
ATOM 1297 C CA . PRO A 1 164 ? 0.155 21.554 7.084 1.00 75.12 164 PRO A CA 1
ATOM 1298 C C . PRO A 1 164 ? -0.045 20.341 6.162 1.00 75.12 164 PRO A C 1
ATOM 1300 O O . PRO A 1 164 ? 0.934 19.663 5.851 1.00 75.12 164 PRO A O 1
ATOM 1303 N N . ILE A 1 165 ? -1.266 20.095 5.666 1.00 77.00 165 ILE A N 1
ATOM 1304 C CA . ILE A 1 165 ? -1.532 19.037 4.677 1.00 77.00 165 ILE A CA 1
ATOM 1305 C C . ILE A 1 165 ? -0.802 19.342 3.368 1.00 77.00 165 ILE A C 1
ATOM 1307 O O . ILE A 1 165 ? -0.032 18.515 2.887 1.00 77.00 165 ILE A O 1
ATOM 1311 N N . LEU A 1 166 ? -0.996 20.541 2.813 1.00 78.81 166 LEU A N 1
ATOM 1312 C CA . LEU A 1 166 ? -0.344 20.974 1.579 1.00 78.81 166 LEU A CA 1
ATOM 1313 C C . LEU A 1 166 ? 1.174 21.001 1.739 1.00 78.81 166 LEU A C 1
ATOM 1315 O O . LEU A 1 166 ? 1.879 20.493 0.872 1.00 78.81 166 LEU A O 1
ATOM 1319 N N . LEU A 1 167 ? 1.681 21.536 2.853 1.00 80.94 167 LEU A N 1
ATOM 1320 C CA . LEU A 1 167 ? 3.112 21.549 3.145 1.00 80.94 167 LEU A CA 1
ATOM 1321 C C . LEU A 1 167 ? 3.680 20.128 3.170 1.00 80.94 167 LEU A C 1
ATOM 1323 O O . LEU A 1 167 ? 4.709 19.868 2.547 1.00 80.94 167 LEU A O 1
ATOM 1327 N N . GLY A 1 168 ? 3.003 19.202 3.849 1.00 78.44 168 GLY A N 1
ATOM 1328 C CA . GLY A 1 168 ? 3.408 17.805 3.901 1.00 78.44 168 GLY A CA 1
ATOM 1329 C C . GLY A 1 168 ? 3.367 17.132 2.526 1.00 78.44 168 GLY A C 1
ATOM 1330 O O . GLY A 1 168 ? 4.344 16.494 2.142 1.00 78.44 168 GLY A O 1
ATOM 1331 N N . MET A 1 169 ? 2.305 17.335 1.737 1.00 79.56 169 MET A N 1
ATOM 1332 C CA . MET A 1 169 ? 2.180 16.795 0.373 1.00 79.56 169 MET A CA 1
ATOM 1333 C C . MET A 1 169 ? 3.245 17.339 -0.585 1.00 79.56 169 MET A C 1
ATOM 1335 O O . MET A 1 169 ? 3.851 16.569 -1.333 1.00 79.56 169 MET A O 1
ATOM 1339 N N . VAL A 1 170 ? 3.515 18.646 -0.550 1.00 81.56 170 VAL A N 1
ATOM 1340 C CA . VAL A 1 170 ? 4.565 19.279 -1.362 1.00 81.56 170 VAL A CA 1
ATOM 1341 C C . VAL A 1 170 ? 5.940 18.768 -0.941 1.00 81.56 170 VAL A C 1
ATOM 1343 O O . VAL A 1 170 ? 6.737 18.390 -1.798 1.00 81.56 170 VAL A O 1
ATOM 1346 N N . THR A 1 171 ? 6.202 18.682 0.366 1.00 81.94 171 THR A N 1
ATOM 1347 C CA . THR A 1 171 ? 7.469 18.156 0.894 1.00 81.94 171 THR A CA 1
ATOM 1348 C C . THR A 1 171 ? 7.676 16.708 0.463 1.00 81.94 171 THR A C 1
ATOM 1350 O O . THR A 1 171 ? 8.725 16.390 -0.090 1.00 81.94 171 THR A O 1
ATOM 1353 N N . MET A 1 172 ? 6.669 15.842 0.627 1.00 78.75 172 MET A N 1
ATOM 1354 C CA . MET A 1 172 ? 6.733 14.457 0.151 1.00 78.75 172 MET A CA 1
ATOM 1355 C C . MET A 1 172 ? 7.012 14.396 -1.348 1.00 78.75 172 MET A C 1
ATOM 1357 O O . MET A 1 172 ? 7.913 13.677 -1.761 1.00 78.75 172 MET A O 1
ATOM 1361 N N . SER A 1 173 ? 6.308 15.188 -2.156 1.00 78.38 173 SER A N 1
ATOM 1362 C CA . SER A 1 173 ? 6.485 15.200 -3.613 1.00 78.38 173 SER A CA 1
ATOM 1363 C C . SER A 1 173 ? 7.903 15.618 -4.021 1.00 78.38 173 SER A C 1
ATOM 1365 O O . SER A 1 173 ? 8.525 14.975 -4.866 1.00 78.38 173 SER A O 1
ATOM 1367 N N . LEU A 1 174 ? 8.455 16.669 -3.407 1.00 78.88 174 LEU A N 1
ATOM 1368 C CA . LEU A 1 174 ? 9.822 17.125 -3.680 1.00 78.88 174 LEU A CA 1
ATOM 1369 C C . LEU A 1 174 ? 10.859 16.077 -3.268 1.00 78.88 174 LEU A C 1
ATOM 1371 O O . LEU A 1 174 ? 11.782 15.781 -4.024 1.00 78.88 174 LEU A O 1
ATOM 1375 N N . VAL A 1 175 ? 10.692 15.487 -2.086 1.00 77.75 175 VAL A N 1
ATOM 1376 C CA . VAL A 1 175 ? 11.647 14.515 -1.554 1.00 77.75 175 VAL A CA 1
ATOM 1377 C C . VAL A 1 175 ? 11.570 13.190 -2.309 1.00 77.75 175 VAL A C 1
ATOM 1379 O O . VAL A 1 175 ? 12.612 12.616 -2.608 1.00 77.75 175 VAL A O 1
ATOM 1382 N N . ILE A 1 176 ? 10.380 12.741 -2.713 1.00 75.81 176 ILE A N 1
ATOM 1383 C CA . ILE A 1 176 ? 10.203 11.574 -3.588 1.00 75.81 176 ILE A CA 1
ATOM 1384 C C . ILE A 1 176 ? 10.969 11.768 -4.900 1.00 75.81 176 ILE A C 1
ATOM 1386 O O . ILE A 1 176 ? 11.706 10.874 -5.307 1.00 75.81 176 ILE A O 1
ATOM 1390 N N . ASN A 1 177 ? 10.882 12.946 -5.524 1.00 76.88 177 ASN A N 1
ATOM 1391 C CA . ASN A 1 177 ? 11.654 13.240 -6.734 1.00 76.88 177 ASN A CA 1
ATOM 1392 C C . ASN A 1 177 ? 13.173 13.168 -6.494 1.00 76.88 177 ASN A C 1
ATOM 1394 O O . ASN A 1 177 ? 13.908 12.662 -7.342 1.00 76.88 177 ASN A O 1
ATOM 1398 N N . ILE A 1 178 ? 13.652 13.610 -5.327 1.00 77.56 178 ILE A N 1
ATOM 1399 C CA . ILE A 1 178 ? 15.066 13.491 -4.938 1.00 77.56 178 ILE A CA 1
ATOM 1400 C C . ILE A 1 178 ? 15.464 12.021 -4.741 1.00 77.56 178 ILE A C 1
ATOM 1402 O O . ILE A 1 178 ? 16.507 11.602 -5.248 1.00 77.56 178 ILE A O 1
ATOM 1406 N N . VAL A 1 179 ? 14.642 11.223 -4.047 1.00 75.44 179 VAL A N 1
ATOM 1407 C CA . VAL A 1 179 ? 14.881 9.780 -3.871 1.00 75.44 179 VAL A CA 1
ATOM 1408 C C . VAL A 1 179 ? 14.973 9.107 -5.234 1.00 75.44 179 VAL A C 1
ATOM 1410 O O . VAL A 1 179 ? 15.957 8.427 -5.507 1.00 75.44 179 VAL A O 1
ATOM 1413 N N . LEU A 1 180 ? 13.996 9.348 -6.109 1.00 74.25 180 LEU A N 1
ATOM 1414 C CA . LEU A 1 180 ? 13.953 8.788 -7.455 1.00 74.25 180 LEU A CA 1
ATOM 1415 C C . LEU A 1 180 ? 15.178 9.193 -8.289 1.00 74.25 180 LEU A C 1
ATOM 1417 O O . LEU A 1 180 ? 15.775 8.341 -8.941 1.00 74.25 180 LEU A O 1
ATOM 1421 N N . TYR A 1 181 ? 15.618 10.451 -8.211 1.00 76.31 181 TYR A N 1
ATOM 1422 C CA . TYR A 1 181 ? 16.839 10.920 -8.873 1.00 76.31 181 TYR A CA 1
ATOM 1423 C C . TYR A 1 181 ? 18.092 10.152 -8.428 1.00 76.31 181 TYR A C 1
ATOM 1425 O O . TYR A 1 181 ? 18.899 9.733 -9.262 1.00 76.31 181 TYR A O 1
ATOM 1433 N N . TYR A 1 182 ? 18.265 9.943 -7.120 1.00 73.94 182 TYR A N 1
ATOM 1434 C CA . TYR A 1 182 ? 19.397 9.170 -6.605 1.00 73.94 182 TYR A CA 1
ATOM 1435 C C . TYR A 1 182 ? 19.292 7.696 -6.965 1.00 73.94 182 TYR A C 1
ATOM 1437 O O . TYR A 1 182 ? 20.292 7.086 -7.330 1.00 73.94 182 TYR A O 1
ATOM 1445 N N . VAL A 1 183 ? 18.085 7.149 -6.918 1.00 71.38 183 VAL A N 1
ATOM 1446 C CA . VAL A 1 183 ? 17.790 5.771 -7.285 1.00 71.38 183 VAL A CA 1
ATOM 1447 C C . VAL A 1 183 ? 18.101 5.500 -8.762 1.00 71.38 183 VAL A C 1
ATOM 1449 O O . VAL A 1 183 ? 18.743 4.498 -9.047 1.00 71.38 183 VAL A O 1
ATOM 1452 N N . ILE A 1 184 ? 17.772 6.398 -9.697 1.00 72.88 184 ILE A N 1
ATOM 1453 C CA . ILE A 1 184 ? 18.183 6.268 -11.114 1.00 72.88 184 ILE A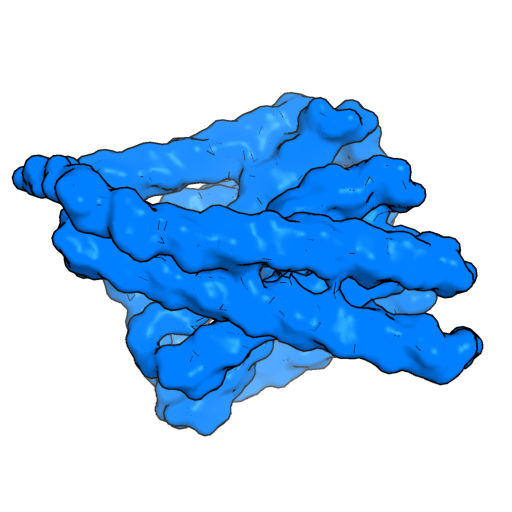 CA 1
ATOM 1454 C C . ILE A 1 184 ? 19.706 6.181 -11.256 1.00 72.88 184 ILE A C 1
ATOM 1456 O O . ILE A 1 184 ? 20.223 5.471 -12.115 1.00 72.88 184 ILE A O 1
ATOM 1460 N N . ARG A 1 185 ? 20.444 6.915 -10.418 1.00 76.00 185 ARG A N 1
ATOM 1461 C CA . ARG A 1 185 ? 21.914 6.908 -10.424 1.00 76.00 185 ARG A CA 1
ATOM 1462 C C . ARG A 1 185 ? 22.510 5.667 -9.776 1.00 76.00 185 ARG A C 1
ATOM 1464 O O . ARG A 1 185 ? 23.707 5.420 -9.913 1.00 76.00 185 ARG A O 1
ATOM 1471 N N . THR A 1 186 ? 21.702 4.895 -9.062 1.00 71.75 186 THR A N 1
ATOM 1472 C CA . THR A 1 186 ? 22.089 3.565 -8.618 1.00 71.75 186 THR A CA 1
ATOM 1473 C C . THR A 1 186 ? 21.782 2.578 -9.742 1.00 71.75 186 THR A C 1
ATOM 1475 O O . THR A 1 186 ? 20.662 2.535 -10.230 1.00 71.75 186 THR A O 1
ATOM 1478 N N . ASN A 1 187 ? 22.752 1.757 -10.154 1.00 76.19 187 ASN A N 1
ATOM 1479 C CA . ASN A 1 187 ? 22.540 0.671 -11.128 1.00 76.19 187 ASN A CA 1
ATOM 1480 C C . ASN A 1 187 ? 21.689 -0.485 -10.544 1.00 76.19 187 ASN A C 1
ATOM 1482 O O . ASN A 1 187 ? 21.989 -1.657 -10.760 1.00 76.19 187 ASN A O 1
ATOM 1486 N N . LEU A 1 188 ? 20.678 -0.174 -9.732 1.00 79.75 188 LEU A N 1
ATOM 1487 C CA . LEU A 1 188 ? 19.780 -1.141 -9.115 1.00 79.75 188 LEU A CA 1
ATOM 1488 C C . LEU A 1 188 ? 18.672 -1.521 -10.097 1.00 79.75 188 LEU A C 1
ATOM 1490 O O . LEU A 1 188 ? 18.259 -0.727 -10.943 1.00 79.75 188 LEU A O 1
ATOM 1494 N N . SER A 1 189 ? 18.175 -2.751 -9.977 1.00 81.75 189 SER A N 1
ATOM 1495 C CA . SER A 1 189 ? 17.059 -3.208 -10.800 1.00 81.75 189 SER A CA 1
ATOM 1496 C C . SER A 1 189 ? 15.754 -2.491 -10.401 1.00 81.75 189 SER A C 1
ATOM 1498 O O . SER A 1 189 ? 15.548 -2.218 -9.216 1.00 81.75 189 SER A O 1
ATOM 1500 N N . PRO A 1 190 ? 14.823 -2.243 -11.345 1.00 81.25 190 PRO A N 1
ATOM 1501 C CA . PRO A 1 190 ? 13.508 -1.649 -11.056 1.00 81.25 190 PRO A CA 1
ATOM 1502 C C . PRO A 1 190 ? 12.721 -2.352 -9.942 1.00 81.25 190 PRO A C 1
ATOM 1504 O O . PRO A 1 190 ? 11.982 -1.709 -9.195 1.00 81.25 190 PRO A O 1
ATOM 1507 N N . ASN A 1 191 ? 12.900 -3.671 -9.829 1.00 84.75 191 ASN A N 1
ATOM 1508 C CA . ASN A 1 191 ? 12.265 -4.516 -8.822 1.00 84.75 191 ASN A CA 1
ATOM 1509 C C . ASN A 1 191 ? 12.802 -4.194 -7.424 1.00 84.75 191 ASN A C 1
ATOM 1511 O O . ASN A 1 191 ? 12.027 -3.933 -6.508 1.00 84.75 191 ASN A O 1
ATOM 1515 N N . LEU A 1 192 ? 14.132 -4.147 -7.275 1.00 82.56 192 LEU A N 1
ATOM 1516 C CA . LEU A 1 192 ? 14.783 -3.800 -6.013 1.00 82.56 192 LEU A CA 1
ATOM 1517 C C . LEU A 1 192 ? 14.446 -2.366 -5.597 1.00 82.56 192 LEU A C 1
ATOM 1519 O O . LEU A 1 192 ? 14.191 -2.092 -4.429 1.00 82.56 192 LEU A O 1
ATOM 1523 N N . VAL A 1 193 ? 14.402 -1.455 -6.568 1.00 80.44 193 VAL A N 1
ATOM 1524 C CA . VAL A 1 193 ? 13.958 -0.081 -6.347 1.00 80.44 193 VAL A CA 1
ATOM 1525 C C . VAL A 1 193 ? 12.531 -0.046 -5.807 1.00 80.44 193 VAL A C 1
ATOM 1527 O O . VAL A 1 193 ? 12.289 0.589 -4.784 1.00 80.44 193 VAL A O 1
ATOM 1530 N N . GLY A 1 194 ? 11.597 -0.748 -6.455 1.00 83.88 194 GLY A N 1
ATOM 1531 C CA . GLY A 1 194 ? 10.207 -0.802 -6.008 1.00 83.88 194 GLY A CA 1
ATOM 1532 C C . GLY A 1 194 ? 10.061 -1.403 -4.608 1.00 83.88 194 GLY A C 1
ATOM 1533 O O . GLY A 1 194 ? 9.324 -0.857 -3.793 1.00 83.88 194 GLY A O 1
ATOM 1534 N N . LEU A 1 195 ? 10.830 -2.452 -4.297 1.00 85.44 195 LEU A N 1
ATOM 1535 C CA . LEU A 1 195 ? 10.905 -3.047 -2.957 1.00 85.44 195 LEU A CA 1
ATOM 1536 C C . LEU A 1 195 ? 11.351 -2.030 -1.903 1.00 85.44 195 LEU A C 1
ATOM 1538 O O . LEU A 1 195 ? 10.684 -1.847 -0.887 1.00 85.44 195 LEU A O 1
ATOM 1542 N N . LEU A 1 196 ? 12.469 -1.342 -2.140 1.00 81.25 196 LEU A N 1
ATOM 1543 C CA . LEU A 1 196 ? 13.011 -0.370 -1.190 1.00 81.25 196 LEU A CA 1
ATOM 1544 C C . LEU A 1 196 ? 12.069 0.821 -0.995 1.00 81.25 196 LEU A C 1
ATOM 1546 O O . LEU A 1 196 ? 11.857 1.255 0.135 1.00 81.25 196 LEU A O 1
ATOM 1550 N N . LEU A 1 197 ? 11.476 1.330 -2.075 1.00 80.94 197 LEU A N 1
ATOM 1551 C CA . LEU A 1 197 ? 10.509 2.424 -2.000 1.00 80.94 197 LEU A CA 1
ATOM 1552 C C . LEU A 1 197 ? 9.230 2.005 -1.268 1.00 80.94 197 LEU A C 1
ATOM 1554 O O . LEU A 1 197 ? 8.743 2.774 -0.441 1.00 80.94 197 LEU A O 1
ATOM 1558 N N . GLY A 1 198 ? 8.741 0.783 -1.499 1.00 85.00 198 GLY A N 1
ATOM 1559 C CA . GLY A 1 198 ? 7.608 0.219 -0.764 1.00 85.00 198 GLY A CA 1
ATOM 1560 C C . GLY A 1 198 ? 7.876 0.133 0.742 1.00 85.00 198 GLY A C 1
ATOM 1561 O O . GLY A 1 198 ? 7.084 0.609 1.556 1.00 85.00 198 GLY A O 1
ATOM 1562 N N . LEU A 1 199 ? 9.054 -0.363 1.137 1.00 83.25 199 LEU A N 1
ATOM 1563 C CA . LEU A 1 199 ? 9.478 -0.386 2.544 1.00 83.25 199 LEU A CA 1
ATOM 1564 C C . LEU A 1 199 ? 9.479 1.006 3.180 1.00 83.25 199 LEU A C 1
ATOM 1566 O O . LEU A 1 199 ? 8.988 1.182 4.294 1.00 83.25 199 LEU A O 1
ATOM 1570 N N . VAL A 1 200 ? 10.021 1.994 2.467 1.00 79.31 200 VAL A N 1
ATOM 1571 C CA . VAL A 1 200 ? 10.082 3.383 2.933 1.00 79.31 200 VAL A CA 1
ATOM 1572 C C . VAL A 1 200 ? 8.684 3.966 3.112 1.00 79.31 200 VAL A C 1
ATOM 1574 O O . VAL A 1 200 ? 8.431 4.639 4.112 1.00 79.31 200 VAL A O 1
ATOM 1577 N N . SER A 1 201 ? 7.762 3.685 2.189 1.00 80.19 201 SER A N 1
ATOM 1578 C CA . SER A 1 201 ? 6.397 4.208 2.270 1.00 80.19 201 SER A CA 1
ATOM 1579 C C . SER A 1 201 ? 5.577 3.657 3.431 1.00 80.19 201 SER A C 1
ATOM 1581 O O . SER A 1 201 ? 4.694 4.356 3.905 1.00 80.19 201 SER A O 1
ATOM 1583 N N . VAL A 1 202 ? 5.930 2.481 3.959 1.00 83.25 202 VAL A N 1
ATOM 1584 C CA . VAL A 1 202 ? 5.252 1.865 5.111 1.00 83.25 202 VAL A CA 1
ATOM 1585 C C . VAL A 1 202 ? 5.718 2.452 6.452 1.00 83.25 202 VAL A C 1
ATOM 1587 O O . VAL A 1 202 ? 5.011 2.369 7.456 1.00 83.25 202 VAL A O 1
ATOM 1590 N N . VAL A 1 203 ? 6.879 3.115 6.506 1.00 78.81 203 VAL A N 1
ATOM 1591 C CA . VAL A 1 203 ? 7.424 3.704 7.747 1.00 78.81 203 VAL A CA 1
ATOM 1592 C C . VAL A 1 203 ? 6.440 4.629 8.493 1.00 78.81 203 VAL A C 1
ATOM 1594 O O . VAL A 1 203 ? 6.294 4.445 9.702 1.00 78.81 203 VAL A O 1
ATOM 1597 N N . PRO A 1 204 ? 5.737 5.590 7.857 1.00 73.88 204 PRO A N 1
ATOM 1598 C CA . PRO A 1 204 ? 4.753 6.441 8.532 1.00 73.88 204 PRO A CA 1
ATOM 1599 C C . PRO A 1 204 ? 3.660 5.634 9.236 1.00 73.88 204 PRO A C 1
ATOM 1601 O O . PRO A 1 204 ? 3.303 5.925 10.379 1.00 73.88 204 PRO A O 1
ATOM 1604 N N . GLN A 1 205 ? 3.158 4.595 8.567 1.00 76.25 205 GLN A N 1
ATOM 1605 C CA . GLN A 1 205 ? 2.142 3.697 9.099 1.00 76.25 205 GLN A CA 1
ATOM 1606 C C . GLN A 1 205 ? 2.674 2.933 10.317 1.00 76.25 205 GLN A C 1
ATOM 1608 O O . GLN A 1 205 ? 2.005 2.888 11.349 1.00 76.25 205 GLN A O 1
ATOM 1613 N N . LEU A 1 206 ? 3.906 2.413 10.257 1.00 79.06 206 LEU A N 1
ATOM 1614 C CA . LEU A 1 206 ? 4.536 1.713 11.386 1.00 79.06 206 LEU A CA 1
ATOM 1615 C C . LEU A 1 206 ? 4.831 2.638 12.565 1.00 79.06 206 LEU A C 1
ATOM 1617 O O . LEU A 1 206 ? 4.616 2.258 13.715 1.00 79.06 206 LEU A O 1
ATOM 1621 N N . VAL A 1 207 ? 5.280 3.867 12.307 1.00 75.06 207 VAL A N 1
ATOM 1622 C CA . VAL A 1 207 ? 5.467 4.884 13.351 1.00 75.06 207 VAL A CA 1
ATOM 1623 C C . VAL A 1 207 ? 4.125 5.207 14.004 1.00 75.06 207 VAL A C 1
ATOM 1625 O O . VAL A 1 207 ? 4.030 5.231 15.232 1.00 75.06 207 VAL A O 1
ATOM 1628 N N . SER A 1 208 ? 3.062 5.370 13.211 1.00 71.38 208 SER A N 1
ATOM 1629 C CA . SER A 1 208 ? 1.708 5.543 13.742 1.00 71.38 208 SER A CA 1
ATOM 1630 C C . SER A 1 208 ? 1.274 4.335 14.577 1.00 71.38 208 SER A C 1
ATOM 1632 O O . SER A 1 208 ? 0.718 4.517 15.658 1.00 71.38 208 SER A O 1
ATOM 1634 N N . ALA A 1 209 ? 1.603 3.113 14.147 1.00 73.69 209 ALA A N 1
ATOM 1635 C CA . ALA A 1 209 ? 1.321 1.885 14.885 1.00 73.69 209 ALA A CA 1
ATOM 1636 C C . ALA A 1 209 ? 2.069 1.791 16.227 1.00 73.69 209 ALA A C 1
ATOM 1638 O O . ALA A 1 209 ? 1.518 1.325 17.230 1.00 73.69 209 ALA A O 1
ATOM 1639 N N . LEU A 1 210 ? 3.311 2.275 16.272 1.00 75.88 210 LEU A N 1
ATOM 1640 C CA . LEU A 1 210 ? 4.123 2.338 17.486 1.00 75.88 210 LEU A CA 1
ATOM 1641 C C . LEU A 1 210 ? 3.623 3.401 18.469 1.00 75.88 210 LEU A C 1
ATOM 1643 O O . LEU A 1 210 ? 3.611 3.147 19.672 1.00 75.88 210 LEU A O 1
ATOM 1647 N N . VAL A 1 211 ? 3.158 4.552 17.984 1.00 73.44 211 VAL A N 1
ATOM 1648 C CA . VAL A 1 211 ? 2.735 5.676 18.840 1.00 73.44 211 VAL A CA 1
ATOM 1649 C C . VAL A 1 211 ? 1.259 5.583 19.253 1.00 73.44 211 VAL A C 1
ATOM 1651 O O . VAL A 1 211 ? 0.912 5.946 20.372 1.00 73.44 211 VAL A O 1
ATOM 1654 N N . SER A 1 212 ? 0.380 5.085 18.380 1.00 66.31 212 SER A N 1
ATOM 1655 C CA . SER A 1 212 ? -1.069 5.022 18.606 1.00 66.31 212 SER A CA 1
ATOM 1656 C C . SER A 1 212 ? -1.516 3.675 19.174 1.00 66.31 212 SER A C 1
ATOM 1658 O O . SER A 1 212 ? -0.930 2.627 18.899 1.00 66.31 212 SER A O 1
ATOM 1660 N N . ASP A 1 213 ? -2.593 3.700 19.962 1.00 60.53 213 ASP A N 1
ATOM 1661 C CA . ASP A 1 213 ? -3.092 2.535 20.689 1.00 60.53 213 ASP A CA 1
ATOM 1662 C C . ASP A 1 213 ? -4.447 1.994 20.214 1.00 60.53 213 ASP A C 1
ATOM 1664 O O . ASP A 1 213 ? -4.821 0.904 20.651 1.00 60.53 213 ASP A O 1
ATOM 1668 N N . LYS A 1 214 ? -5.189 2.710 19.359 1.00 58.25 214 LYS A N 1
ATOM 1669 C CA . LYS A 1 214 ? -6.628 2.431 19.169 1.00 58.25 214 LYS A CA 1
ATOM 1670 C C . LYS A 1 214 ? -7.088 2.044 17.755 1.00 58.25 214 LYS A C 1
ATOM 1672 O O . LYS A 1 214 ? -8.139 1.429 17.666 1.00 58.25 214 LYS A O 1
ATOM 1677 N N . HIS A 1 215 ? -6.330 2.323 16.685 1.00 57.09 215 HIS A N 1
ATOM 1678 C CA . HIS A 1 215 ? -6.852 2.197 15.300 1.00 57.09 215 HIS A CA 1
ATOM 1679 C C . HIS A 1 215 ? -5.869 1.623 14.262 1.00 57.09 215 HIS A C 1
ATOM 1681 O O . HIS A 1 215 ? -6.093 1.699 13.062 1.00 57.09 215 HIS A O 1
ATOM 1687 N N . THR A 1 216 ? -4.759 1.035 14.698 1.00 66.12 216 THR A N 1
ATOM 1688 C CA . THR A 1 216 ? -3.578 0.839 13.839 1.00 66.12 216 THR A CA 1
ATOM 1689 C C . THR A 1 216 ? -3.697 -0.347 12.880 1.00 66.12 216 THR A C 1
ATOM 1691 O O . THR A 1 216 ? -3.137 -0.334 11.784 1.00 66.12 216 THR A O 1
ATOM 1694 N N . LEU A 1 217 ? -4.449 -1.374 13.272 1.00 73.00 217 LEU A N 1
ATOM 1695 C CA . LEU A 1 217 ? -4.614 -2.593 12.485 1.00 73.00 217 LEU A CA 1
ATOM 1696 C C . LEU A 1 217 ? -5.677 -2.424 11.391 1.00 73.00 217 LEU A C 1
ATOM 1698 O O . LEU A 1 217 ? -5.445 -2.802 10.248 1.00 73.00 217 LEU A O 1
ATOM 1702 N N . GLU A 1 218 ? -6.795 -1.775 11.726 1.00 75.75 218 GLU A N 1
ATOM 1703 C CA . GLU A 1 218 ? -7.839 -1.377 10.774 1.00 75.75 218 GLU A CA 1
ATOM 1704 C C . GLU A 1 218 ? -7.246 -0.445 9.702 1.00 75.75 218 GLU A C 1
ATOM 1706 O O . GLU A 1 218 ? -7.348 -0.726 8.514 1.00 75.75 218 GLU A O 1
ATOM 1711 N N . GLU A 1 219 ? -6.505 0.591 10.097 1.00 78.38 219 GLU A N 1
ATOM 1712 C CA . GLU A 1 219 ? -5.795 1.477 9.158 1.00 78.38 219 GLU A CA 1
ATOM 1713 C C . GLU A 1 219 ? -4.843 0.711 8.218 1.00 78.38 219 GLU A C 1
ATOM 1715 O O . GLU A 1 219 ? -4.701 1.050 7.043 1.00 78.38 219 GLU A O 1
ATOM 1720 N N . SER A 1 220 ? -4.236 -0.376 8.702 1.00 80.00 220 SER A N 1
ATOM 1721 C CA . SER A 1 220 ? -3.350 -1.212 7.887 1.00 80.00 220 SER A CA 1
ATOM 1722 C C . SER A 1 220 ? -4.091 -2.068 6.867 1.00 80.00 220 SER A C 1
ATOM 1724 O O . SER A 1 220 ? -3.652 -2.185 5.719 1.00 80.00 220 SER A O 1
ATOM 1726 N N . VAL A 1 221 ? -5.232 -2.635 7.262 1.00 80.31 221 VAL A N 1
ATOM 1727 C CA . VAL A 1 221 ? -6.127 -3.350 6.346 1.00 80.31 221 VAL A CA 1
ATOM 1728 C C . VAL A 1 221 ? -6.625 -2.398 5.265 1.00 80.31 221 VAL A C 1
ATOM 1730 O O . VAL A 1 221 ? -6.522 -2.711 4.082 1.00 80.31 221 VAL A O 1
ATOM 1733 N N . GLY A 1 222 ? -7.131 -1.224 5.642 1.00 83.56 222 GLY A N 1
ATOM 1734 C CA . GLY A 1 222 ? -7.685 -0.288 4.672 1.00 83.56 222 GLY A CA 1
ATOM 1735 C C . GLY A 1 222 ? -6.624 0.309 3.744 1.00 83.56 222 GLY A C 1
ATOM 1736 O O . GLY A 1 222 ? -6.905 0.498 2.557 1.00 83.56 222 GLY A O 1
ATOM 1737 N N . SER A 1 223 ? -5.396 0.556 4.228 1.00 85.56 223 SER A N 1
ATOM 1738 C CA . SER A 1 223 ? -4.275 0.972 3.366 1.00 85.56 223 SER A CA 1
ATOM 1739 C C . SER A 1 223 ? -3.998 -0.110 2.323 1.00 85.56 223 SER A C 1
ATOM 1741 O O . SER A 1 223 ? -3.906 0.159 1.129 1.00 85.56 223 SER A O 1
ATOM 1743 N N . THR A 1 224 ? -4.011 -1.373 2.746 1.00 87.75 224 THR A N 1
ATOM 1744 C CA . THR A 1 224 ? -3.806 -2.498 1.832 1.00 87.75 224 THR A CA 1
ATOM 1745 C C . THR A 1 224 ? -4.923 -2.639 0.805 1.00 87.75 224 THR A C 1
ATOM 1747 O O . THR A 1 224 ? -4.637 -2.855 -0.370 1.00 87.75 224 THR A O 1
ATOM 1750 N N . ILE A 1 225 ? -6.186 -2.463 1.205 1.00 88.56 225 ILE A N 1
ATOM 1751 C CA . ILE A 1 225 ? -7.309 -2.423 0.258 1.00 88.56 225 ILE A CA 1
ATOM 1752 C C . ILE A 1 225 ? -7.079 -1.305 -0.755 1.00 88.56 225 ILE A C 1
ATOM 1754 O O . ILE A 1 225 ? -7.188 -1.550 -1.951 1.00 88.56 225 ILE A O 1
ATOM 1758 N N . THR A 1 226 ? -6.704 -0.105 -0.302 1.00 90.75 226 THR A N 1
ATOM 1759 C CA . THR A 1 226 ? -6.403 1.035 -1.183 1.00 90.75 226 THR A CA 1
ATOM 1760 C C . THR A 1 226 ? -5.299 0.684 -2.182 1.00 90.75 226 THR A C 1
ATOM 1762 O O . THR A 1 226 ? -5.439 0.934 -3.375 1.00 90.75 226 THR A O 1
ATOM 1765 N N . LEU A 1 227 ? -4.225 0.035 -1.739 1.00 91.62 227 LEU A N 1
ATOM 1766 C CA . LEU A 1 227 ? -3.125 -0.362 -2.615 1.00 91.62 227 LEU A CA 1
ATOM 1767 C C . LEU A 1 227 ? -3.528 -1.452 -3.618 1.00 91.62 227 LEU A C 1
ATOM 1769 O O . LEU A 1 227 ? -3.267 -1.318 -4.811 1.00 91.62 227 LEU A O 1
ATOM 1773 N N . LEU A 1 228 ? -4.187 -2.516 -3.160 1.00 92.06 228 LEU A N 1
ATOM 1774 C CA . LEU A 1 228 ? -4.534 -3.662 -4.004 1.00 92.06 228 LEU A CA 1
ATOM 1775 C C . LEU A 1 228 ? -5.719 -3.400 -4.937 1.00 92.06 228 LEU A C 1
ATOM 1777 O O . LEU A 1 228 ? -5.845 -4.089 -5.941 1.00 92.06 228 LEU A O 1
ATOM 1781 N N . THR A 1 229 ? -6.574 -2.423 -4.635 1.00 92.94 229 THR A N 1
ATOM 1782 C CA . THR A 1 229 ? -7.710 -2.058 -5.496 1.00 92.94 229 THR A CA 1
ATOM 1783 C C . THR A 1 229 ? -7.422 -0.778 -6.273 1.00 92.94 229 THR A C 1
ATOM 1785 O O . THR A 1 229 ? -7.179 -0.836 -7.475 1.00 92.94 229 THR A O 1
ATOM 1788 N N . LEU A 1 230 ? -7.368 0.378 -5.608 1.00 93.25 230 LEU A N 1
ATOM 1789 C CA . LEU A 1 230 ? -7.153 1.664 -6.270 1.00 93.25 230 LEU A CA 1
ATOM 1790 C C . LEU A 1 230 ? -5.792 1.718 -6.968 1.00 93.25 230 LEU A C 1
ATOM 1792 O O . LEU A 1 230 ? -5.729 1.996 -8.162 1.00 93.25 230 LEU A O 1
ATOM 1796 N N . ALA A 1 231 ? -4.704 1.464 -6.241 1.00 91.94 231 ALA A N 1
ATOM 1797 C CA . ALA A 1 231 ? -3.374 1.671 -6.800 1.00 91.94 231 ALA A CA 1
ATOM 1798 C C . ALA A 1 231 ? -3.049 0.634 -7.884 1.00 91.94 231 ALA A C 1
ATOM 1800 O O . ALA A 1 231 ? -2.588 1.014 -8.959 1.00 91.94 231 ALA A O 1
ATOM 1801 N N . LEU A 1 232 ? -3.355 -0.647 -7.643 1.00 93.06 232 LEU A N 1
ATOM 1802 C CA . LEU A 1 232 ? -3.172 -1.712 -8.631 1.00 93.06 232 LEU A CA 1
ATOM 1803 C C . LEU A 1 232 ? -4.039 -1.471 -9.867 1.00 93.06 232 LEU A C 1
ATOM 1805 O O . LEU A 1 232 ? -3.562 -1.677 -10.977 1.00 93.06 232 LEU A O 1
ATOM 1809 N N . GLY A 1 233 ? -5.271 -0.986 -9.681 1.00 92.69 233 GLY A N 1
ATOM 1810 C CA . GLY A 1 233 ? -6.185 -0.693 -10.777 1.00 92.69 233 GLY A CA 1
ATOM 1811 C C . GLY A 1 233 ? -5.784 0.519 -11.619 1.00 92.69 233 GLY A C 1
ATOM 1812 O O . GLY A 1 233 ? -6.026 0.537 -12.822 1.00 92.69 233 GLY A O 1
ATOM 1813 N N . ILE A 1 234 ? -5.102 1.506 -11.029 1.00 91.75 234 ILE A N 1
ATOM 1814 C CA . ILE A 1 234 ? -4.560 2.657 -11.765 1.00 91.75 234 ILE A CA 1
ATOM 1815 C C . ILE A 1 234 ? -3.423 2.245 -12.711 1.00 91.75 234 ILE A C 1
ATOM 1817 O O . ILE A 1 234 ? -3.285 2.853 -13.769 1.00 91.75 234 ILE A O 1
ATOM 1821 N N . ILE A 1 235 ? -2.616 1.229 -12.379 1.00 90.44 235 ILE A N 1
ATOM 1822 C CA . ILE A 1 235 ? -1.473 0.837 -13.221 1.00 90.44 235 ILE A CA 1
ATOM 1823 C C . ILE A 1 235 ? -1.914 0.489 -14.658 1.00 90.44 235 ILE A C 1
ATOM 1825 O O . ILE A 1 235 ? -1.486 1.188 -15.573 1.00 90.44 235 ILE A O 1
ATOM 1829 N N . PRO A 1 236 ? -2.778 -0.502 -14.931 1.00 91.25 236 PRO A N 1
ATOM 1830 C CA . PRO A 1 236 ? -3.150 -0.825 -16.310 1.00 91.25 236 PRO A CA 1
ATOM 1831 C C . PRO A 1 236 ? -3.854 0.340 -17.027 1.00 91.25 236 PRO A C 1
ATOM 1833 O O . PRO A 1 236 ? -3.714 0.479 -18.233 1.00 91.25 236 PRO A O 1
ATOM 1836 N N . LEU A 1 237 ? -4.526 1.248 -16.306 1.00 91.69 237 LEU A N 1
ATOM 1837 C CA . LEU A 1 237 ? -5.106 2.463 -16.898 1.00 91.69 237 LEU A CA 1
ATOM 1838 C C . LEU A 1 237 ? -4.048 3.476 -17.373 1.00 91.69 237 LEU A C 1
ATOM 1840 O O . LEU A 1 237 ? -4.335 4.304 -18.233 1.00 91.69 237 LEU A O 1
ATOM 1844 N N . LEU A 1 238 ? -2.837 3.439 -16.808 1.00 87.44 238 LEU A N 1
ATOM 1845 C CA . LEU A 1 238 ? -1.722 4.310 -17.191 1.00 87.44 238 LEU A CA 1
ATOM 1846 C C . LEU A 1 238 ? -0.778 3.667 -18.215 1.00 87.44 238 LEU A C 1
ATOM 1848 O O . LEU A 1 238 ? -0.181 4.388 -19.012 1.00 87.44 238 LEU A O 1
ATOM 1852 N N . TYR A 1 239 ? -0.618 2.341 -18.181 1.00 86.44 239 TYR A N 1
ATOM 1853 C CA . TYR A 1 239 ? 0.365 1.618 -19.003 1.00 86.44 239 TYR A CA 1
ATOM 1854 C C . TYR A 1 239 ? -0.250 0.702 -20.066 1.00 86.44 239 TYR A C 1
ATOM 1856 O O . TYR A 1 239 ? 0.493 0.115 -20.854 1.00 86.44 239 TYR A O 1
ATOM 1864 N N . GLY A 1 240 ? -1.575 0.576 -20.099 1.00 88.44 240 GLY A N 1
ATOM 1865 C CA . GLY A 1 240 ? -2.269 -0.428 -20.894 1.00 88.44 240 GLY A CA 1
ATOM 1866 C C . GLY A 1 240 ? -2.137 -1.827 -20.291 1.00 88.44 240 GLY A C 1
ATOM 1867 O O . GLY A 1 240 ? -1.874 -1.998 -19.101 1.00 88.44 240 GLY A O 1
ATOM 1868 N N . GLU A 1 241 ? -2.315 -2.847 -21.127 1.00 92.19 241 GLU A N 1
ATOM 1869 C CA . GLU A 1 241 ? -2.247 -4.252 -20.717 1.00 92.19 241 GLU A CA 1
ATOM 1870 C C . GLU A 1 241 ? -0.883 -4.625 -20.106 1.00 92.19 241 GLU A C 1
ATOM 1872 O O . GLU A 1 241 ? 0.178 -4.423 -20.705 1.00 92.19 241 GLU A O 1
ATOM 1877 N N . ILE A 1 242 ? -0.918 -5.244 -18.924 1.00 92.69 242 ILE A N 1
ATOM 1878 C CA . ILE A 1 242 ? 0.270 -5.651 -18.173 1.00 92.69 242 ILE A CA 1
ATOM 1879 C C . ILE A 1 242 ? 0.366 -7.166 -18.148 1.00 92.69 242 ILE A C 1
ATOM 1881 O O . ILE A 1 242 ? -0.501 -7.840 -17.601 1.00 92.69 242 ILE A O 1
ATOM 1885 N N . LYS A 1 243 ? 1.475 -7.707 -18.652 1.00 93.19 243 LYS A N 1
ATOM 1886 C CA . LYS A 1 243 ? 1.780 -9.139 -18.551 1.00 93.19 243 LYS A CA 1
ATOM 1887 C C . LYS A 1 243 ? 2.652 -9.401 -17.337 1.00 93.19 243 LYS A C 1
ATOM 1889 O O . LYS A 1 243 ? 3.787 -8.920 -17.267 1.00 93.19 243 LYS A O 1
ATOM 1894 N N . LEU A 1 244 ? 2.122 -10.171 -16.398 1.00 92.62 244 LEU A N 1
ATOM 1895 C CA . LEU A 1 244 ? 2.782 -10.476 -15.143 1.00 92.62 244 LEU A CA 1
ATOM 1896 C C . LEU A 1 244 ? 3.681 -11.701 -15.280 1.00 92.62 244 LEU A C 1
ATOM 1898 O O . LEU A 1 244 ? 3.316 -12.733 -15.845 1.00 92.62 244 LEU A O 1
ATOM 1902 N N . LYS A 1 245 ? 4.876 -11.611 -14.706 1.00 90.94 245 LYS A N 1
ATOM 1903 C CA . LYS A 1 245 ? 5.742 -12.775 -14.502 1.00 90.94 245 LYS A CA 1
ATOM 1904 C C . LYS A 1 245 ? 5.231 -13.629 -13.337 1.00 90.94 245 LYS A C 1
ATOM 1906 O O . LYS A 1 245 ? 4.620 -13.094 -12.414 1.00 90.94 245 LYS A O 1
ATOM 1911 N N . PRO A 1 246 ? 5.588 -14.925 -13.272 1.00 89.31 246 PRO A N 1
ATOM 1912 C CA . PRO A 1 246 ? 5.244 -15.778 -12.130 1.00 89.31 246 PRO A CA 1
ATOM 1913 C C . PRO A 1 246 ? 5.658 -15.198 -10.767 1.00 89.31 246 PRO A C 1
ATOM 1915 O O . PRO A 1 246 ? 4.944 -15.354 -9.780 1.00 89.31 246 PRO A O 1
ATOM 1918 N N . THR A 1 247 ? 6.784 -14.480 -10.712 1.00 86.44 247 THR A N 1
ATOM 1919 C CA . THR A 1 247 ? 7.256 -13.790 -9.501 1.00 86.44 247 THR A CA 1
ATOM 1920 C C . THR A 1 247 ? 6.345 -12.632 -9.089 1.00 86.44 247 THR A C 1
ATOM 1922 O O . THR A 1 247 ? 6.080 -12.451 -7.907 1.00 86.44 247 THR A O 1
ATOM 1925 N N . GLU A 1 248 ? 5.844 -11.868 -10.062 1.00 89.25 248 GLU A N 1
ATOM 1926 C CA . GLU A 1 248 ? 4.939 -10.729 -9.862 1.00 89.25 248 GLU A CA 1
ATOM 1927 C C . GLU A 1 248 ? 3.534 -11.208 -9.458 1.00 89.25 248 GLU A C 1
ATOM 1929 O O . GLU A 1 248 ? 2.910 -10.634 -8.572 1.00 89.25 248 GLU A O 1
ATOM 1934 N N . LEU A 1 249 ? 3.073 -12.325 -10.026 1.00 90.50 249 LEU A N 1
ATOM 1935 C CA . LEU A 1 249 ? 1.832 -12.985 -9.613 1.00 90.50 249 LEU A CA 1
ATOM 1936 C C . LEU A 1 249 ? 1.896 -13.498 -8.178 1.00 90.50 249 LE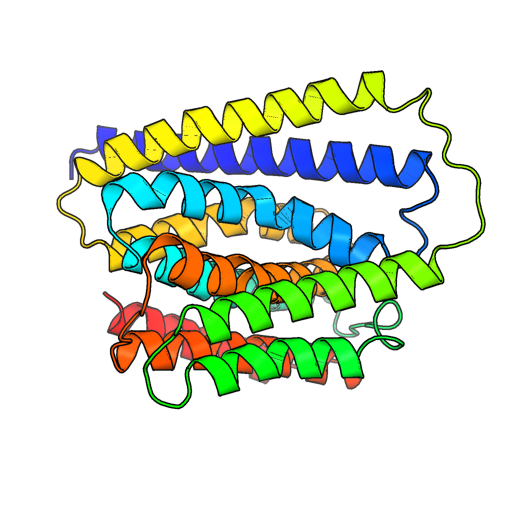U A C 1
ATOM 1938 O O . LEU A 1 249 ? 1.009 -13.224 -7.373 1.00 90.50 249 LEU A O 1
ATOM 1942 N N . SER A 1 250 ? 2.974 -14.213 -7.847 1.00 88.06 250 SER A N 1
ATOM 1943 C CA . SER A 1 250 ? 3.184 -14.761 -6.502 1.00 88.06 250 SER A CA 1
ATOM 1944 C C . SER A 1 250 ? 3.173 -13.661 -5.442 1.00 88.06 250 SER A C 1
ATOM 1946 O O . SER A 1 250 ? 2.656 -13.859 -4.347 1.00 88.06 250 SER A O 1
ATOM 1948 N N . LEU A 1 251 ? 3.700 -12.488 -5.793 1.00 87.06 251 LEU A N 1
ATOM 1949 C CA . LEU A 1 251 ? 3.683 -11.287 -4.973 1.00 87.06 251 LEU A CA 1
ATOM 1950 C C . LEU A 1 251 ? 2.282 -10.794 -4.655 1.00 87.06 251 LEU A C 1
ATOM 1952 O O . LEU A 1 251 ? 1.942 -10.617 -3.490 1.00 87.06 251 LEU A O 1
ATOM 1956 N N . ILE A 1 252 ? 1.480 -10.589 -5.698 1.00 89.75 252 ILE A N 1
ATOM 1957 C CA . ILE A 1 252 ? 0.109 -10.107 -5.559 1.00 89.75 252 ILE A CA 1
ATOM 1958 C C . ILE A 1 252 ? -0.702 -11.110 -4.735 1.00 89.75 252 ILE A C 1
ATOM 1960 O O . ILE A 1 252 ? -1.384 -10.718 -3.789 1.00 89.75 252 ILE A O 1
ATOM 1964 N N . TYR A 1 253 ? -0.563 -12.410 -5.016 1.00 89.94 253 TYR A N 1
ATOM 1965 C CA . TYR A 1 253 ? -1.223 -13.455 -4.235 1.00 89.94 253 TYR A CA 1
ATOM 1966 C C . TYR A 1 253 ? -0.793 -13.462 -2.774 1.00 89.94 253 TYR A C 1
ATOM 1968 O O . TYR A 1 253 ? -1.650 -13.553 -1.897 1.00 89.94 253 TYR A O 1
ATOM 1976 N N . LEU A 1 254 ? 0.504 -13.325 -2.492 1.00 88.25 254 LEU A N 1
ATOM 1977 C CA . LEU A 1 254 ? 0.982 -13.251 -1.118 1.00 88.25 254 LEU A CA 1
ATOM 1978 C C . LEU A 1 254 ? 0.396 -12.021 -0.415 1.00 88.25 254 LEU A C 1
ATOM 1980 O O . LEU A 1 254 ? -0.075 -12.152 0.713 1.00 88.25 254 LEU A O 1
ATOM 1984 N N . SER A 1 255 ? 0.365 -10.851 -1.069 1.00 88.25 255 SER A N 1
ATOM 1985 C CA . SER A 1 255 ? -0.248 -9.637 -0.512 1.00 88.25 255 SER A CA 1
ATOM 1986 C C . SER A 1 255 ? -1.710 -9.882 -0.138 1.00 88.25 255 SER A C 1
ATOM 1988 O O . SER A 1 255 ? -2.090 -9.638 1.003 1.00 88.25 255 SER A O 1
ATOM 1990 N N . ILE A 1 256 ? -2.498 -10.451 -1.056 1.00 88.94 256 ILE A N 1
ATOM 1991 C CA . ILE A 1 256 ? -3.922 -10.751 -0.850 1.00 88.94 256 ILE A CA 1
ATOM 1992 C C . ILE A 1 256 ? -4.125 -11.743 0.301 1.00 88.94 256 ILE A C 1
ATOM 1994 O O . ILE A 1 256 ? -4.930 -11.489 1.198 1.00 88.94 256 ILE A O 1
ATOM 1998 N N . ILE A 1 257 ? -3.389 -12.861 0.305 1.00 87.75 257 ILE A N 1
ATOM 1999 C CA . ILE A 1 257 ? -3.507 -13.903 1.337 1.00 87.75 257 ILE A CA 1
ATOM 2000 C C . ILE A 1 257 ? -3.182 -13.322 2.711 1.00 87.75 257 ILE A C 1
ATOM 2002 O O . ILE A 1 257 ? -3.924 -13.550 3.663 1.00 87.75 257 ILE A O 1
ATOM 2006 N N . THR A 1 258 ? -2.116 -12.530 2.816 1.00 84.94 258 THR A N 1
ATOM 2007 C CA . THR A 1 258 ? -1.689 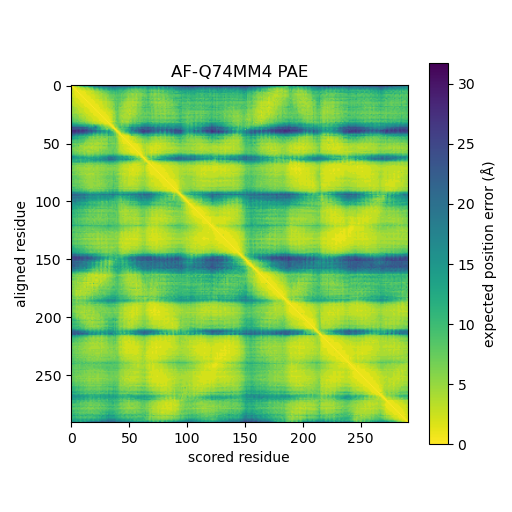-11.938 4.091 1.00 84.94 258 THR A CA 1
ATOM 2008 C C . THR A 1 258 ? -2.740 -10.957 4.625 1.00 84.94 258 THR A C 1
ATOM 2010 O O . THR A 1 258 ? -3.056 -10.963 5.815 1.00 84.94 258 THR A O 1
ATOM 2013 N N . SER A 1 259 ? -3.353 -10.154 3.749 1.00 84.25 259 SER A N 1
ATOM 2014 C CA . SER A 1 259 ? -4.467 -9.270 4.118 1.00 84.25 259 SER A CA 1
ATOM 2015 C C . SER A 1 259 ? -5.715 -10.039 4.541 1.00 84.25 259 SER A C 1
ATOM 2017 O O . SER A 1 259 ? -6.385 -9.649 5.495 1.00 84.25 259 SER A O 1
ATOM 2019 N N . TYR A 1 260 ? -6.019 -11.146 3.864 1.00 84.69 260 TYR A N 1
ATOM 2020 C CA . TYR A 1 260 ? -7.135 -12.008 4.233 1.00 84.69 260 TYR A CA 1
ATOM 2021 C C . TYR A 1 260 ? -6.905 -12.681 5.592 1.00 84.69 260 TYR A C 1
ATOM 2023 O O . TYR A 1 260 ? -7.805 -12.692 6.430 1.00 84.69 260 TYR A O 1
ATOM 2031 N N . MET A 1 261 ? -5.690 -13.169 5.862 1.00 81.88 261 MET A N 1
ATOM 2032 C CA . MET A 1 261 ? -5.324 -13.722 7.171 1.00 81.88 261 MET A CA 1
ATOM 2033 C C . MET A 1 261 ? -5.497 -12.686 8.285 1.00 81.88 261 MET A C 1
ATOM 2035 O O . MET A 1 261 ? -6.049 -13.017 9.330 1.00 81.88 261 MET A O 1
ATOM 2039 N N . LEU A 1 262 ? -5.127 -11.422 8.046 1.00 78.88 262 LEU A N 1
ATOM 2040 C CA . LEU A 1 262 ? -5.353 -10.340 9.010 1.00 78.88 262 LEU A CA 1
ATOM 2041 C C . LEU A 1 262 ? -6.840 -10.143 9.338 1.00 78.88 262 LEU A C 1
ATOM 2043 O O . LEU A 1 262 ? -7.204 -9.963 10.502 1.00 78.88 262 LEU A O 1
ATOM 2047 N N . LEU A 1 263 ? -7.709 -10.193 8.328 1.00 79.94 263 LEU A N 1
ATOM 2048 C CA . LEU A 1 263 ? -9.156 -10.094 8.531 1.00 79.94 263 LEU A CA 1
ATOM 2049 C C . LEU A 1 263 ? -9.710 -11.277 9.322 1.00 79.94 263 LEU A C 1
ATOM 2051 O O . LEU A 1 263 ? -10.536 -11.083 10.214 1.00 79.94 263 LEU A O 1
ATOM 2055 N N . VAL A 1 264 ? -9.250 -12.494 9.020 1.00 79.81 264 VAL A N 1
ATOM 2056 C CA . VAL A 1 264 ? -9.655 -13.703 9.747 1.00 79.81 264 VAL A CA 1
ATOM 2057 C C . VAL A 1 264 ? -9.206 -13.627 11.205 1.00 79.81 264 VAL A C 1
ATOM 2059 O O . VAL A 1 264 ? -10.036 -13.816 12.093 1.00 79.81 264 VAL A O 1
ATOM 2062 N N . ALA A 1 265 ? -7.946 -13.270 11.464 1.00 74.44 265 ALA A N 1
ATOM 2063 C CA . ALA A 1 265 ? -7.412 -13.083 12.813 1.00 74.44 265 ALA A CA 1
ATOM 2064 C C . ALA A 1 265 ? -8.214 -12.029 13.595 1.00 74.44 265 ALA A C 1
ATOM 2066 O O . ALA A 1 265 ? -8.626 -12.241 14.737 1.00 74.44 265 ALA A O 1
ATOM 2067 N N . GLY A 1 266 ? -8.545 -10.909 12.948 1.00 71.81 266 GLY A N 1
ATOM 2068 C CA . GLY A 1 266 ? -9.372 -9.878 13.562 1.00 71.81 266 GLY A CA 1
ATOM 2069 C C . GLY A 1 266 ? -10.830 -10.293 13.806 1.00 71.81 266 GLY A C 1
ATOM 2070 O O . GLY A 1 266 ? -11.426 -9.827 14.774 1.00 71.81 266 GLY A O 1
ATOM 2071 N N . LYS A 1 267 ? -11.400 -11.202 13.000 1.00 74.50 267 LYS A N 1
ATOM 2072 C CA . LYS A 1 267 ? -12.734 -11.790 13.233 1.00 74.50 267 LYS A CA 1
ATOM 2073 C C . LYS A 1 267 ? -12.727 -12.807 14.375 1.00 74.50 267 LYS A C 1
ATOM 2075 O O . LYS A 1 267 ? -13.667 -12.859 15.162 1.00 74.50 267 LYS A O 1
ATOM 2080 N N . LEU A 1 268 ? -11.665 -13.604 14.477 1.00 76.38 268 LEU A N 1
ATOM 2081 C CA . LEU A 1 268 ? -11.438 -14.525 15.595 1.00 76.38 268 LEU A CA 1
ATOM 2082 C C . LEU A 1 268 ? -11.052 -13.785 16.886 1.00 76.38 268 LEU A C 1
ATOM 2084 O O . LEU A 1 268 ? -11.038 -14.375 17.967 1.00 76.38 268 LEU A O 1
ATOM 2088 N N . GLY A 1 269 ? -10.762 -12.489 16.770 1.00 71.06 269 GLY A N 1
ATOM 2089 C CA . GLY A 1 269 ? -10.424 -11.604 17.869 1.00 71.06 269 GLY A CA 1
ATOM 2090 C C . GLY A 1 269 ? -9.039 -11.857 18.449 1.00 71.06 269 GLY A C 1
ATOM 2091 O O . GLY A 1 269 ? -8.750 -11.362 19.534 1.00 71.06 269 GLY A O 1
ATOM 2092 N N . LYS A 1 270 ? -8.188 -12.632 17.771 1.00 77.81 270 LYS A N 1
ATOM 2093 C CA . LYS A 1 270 ? -6.862 -13.027 18.252 1.00 77.81 270 LYS A CA 1
ATOM 2094 C C . LYS A 1 270 ? -5.869 -13.044 17.103 1.00 77.81 270 LYS A C 1
ATOM 2096 O O . LYS A 1 270 ? -6.199 -13.505 16.019 1.00 77.81 270 LYS A O 1
ATOM 2101 N N . ILE A 1 271 ? -4.662 -12.553 17.370 1.00 75.56 271 ILE A N 1
ATOM 2102 C CA . ILE A 1 271 ? -3.499 -12.785 16.510 1.00 75.56 271 ILE A CA 1
ATOM 2103 C C . ILE A 1 271 ? -2.568 -13.724 17.263 1.00 75.56 271 ILE A C 1
ATOM 2105 O O . ILE A 1 271 ? -2.044 -13.362 18.326 1.00 75.56 271 ILE A O 1
ATOM 2109 N N . ASP A 1 272 ? -2.353 -14.908 16.702 1.00 80.50 272 ASP A N 1
ATOM 2110 C CA . ASP A 1 272 ? -1.469 -15.897 17.298 1.00 80.50 272 ASP A CA 1
ATOM 2111 C C . ASP A 1 272 ? -0.012 -15.654 16.886 1.00 80.50 272 ASP A C 1
ATOM 2113 O O . ASP A 1 272 ? 0.312 -15.155 15.804 1.00 80.50 272 ASP A O 1
ATOM 2117 N N . LYS A 1 273 ? 0.913 -15.996 17.788 1.00 83.62 273 LYS A N 1
ATOM 2118 C CA . LYS A 1 273 ? 2.354 -15.794 17.575 1.00 83.62 273 LYS A CA 1
ATOM 2119 C C . LYS A 1 273 ? 2.834 -16.576 16.353 1.00 83.62 273 LYS A C 1
ATOM 2121 O O . LYS A 1 273 ? 3.690 -16.111 15.602 1.00 83.62 273 LYS A O 1
ATOM 2126 N N . GLU A 1 274 ? 2.297 -17.776 16.195 1.00 85.75 274 GLU A N 1
ATOM 2127 C CA . GLU A 1 274 ? 2.584 -18.717 15.127 1.00 85.75 274 GLU A CA 1
ATOM 2128 C C . GLU A 1 274 ? 2.233 -18.111 13.765 1.00 85.75 274 GLU A C 1
ATOM 2130 O O . GLU A 1 274 ? 3.049 -18.179 12.849 1.00 85.75 274 GLU A O 1
ATOM 2135 N N . GLU A 1 275 ? 1.085 -17.437 13.653 1.00 81.50 275 GLU A N 1
ATOM 2136 C CA . GLU A 1 275 ? 0.649 -16.772 12.421 1.00 81.50 275 GLU A CA 1
ATOM 2137 C C . GLU A 1 275 ? 1.635 -15.670 12.019 1.00 81.50 275 GLU A C 1
ATOM 2139 O O . GLU A 1 275 ? 2.103 -15.643 10.880 1.00 81.50 275 GLU A O 1
ATOM 2144 N N . ILE A 1 276 ? 2.027 -14.808 12.968 1.00 84.00 276 ILE A N 1
ATOM 2145 C CA . ILE A 1 276 ? 3.000 -13.729 12.726 1.00 84.00 276 ILE A CA 1
ATOM 2146 C C . ILE A 1 276 ? 4.344 -14.296 12.265 1.00 84.00 276 ILE A C 1
ATOM 2148 O O . ILE A 1 276 ? 4.944 -13.775 11.325 1.00 84.00 276 ILE A O 1
ATOM 2152 N N . ILE A 1 277 ? 4.826 -15.364 12.908 1.00 86.00 277 ILE A N 1
ATOM 2153 C CA . ILE A 1 277 ? 6.093 -16.005 12.536 1.00 86.00 277 ILE A CA 1
ATOM 2154 C C . ILE A 1 277 ? 6.007 -16.591 11.126 1.00 86.00 277 ILE A C 1
ATOM 2156 O O . ILE A 1 277 ? 6.922 -16.375 10.335 1.00 86.00 277 ILE A O 1
ATOM 2160 N N . ILE A 1 278 ? 4.919 -17.289 10.792 1.00 85.44 278 ILE A N 1
ATOM 2161 C CA . ILE A 1 278 ? 4.707 -17.851 9.452 1.00 85.44 278 ILE A CA 1
ATOM 2162 C C . ILE A 1 278 ? 4.710 -16.735 8.402 1.00 85.44 278 ILE A C 1
ATOM 2164 O O . ILE A 1 278 ? 5.401 -16.853 7.390 1.00 85.44 278 ILE A O 1
ATOM 2168 N N . MET A 1 279 ? 4.017 -15.624 8.663 1.00 84.75 279 MET A N 1
ATOM 2169 C CA . MET A 1 279 ? 3.988 -14.477 7.754 1.00 84.75 279 MET A CA 1
ATOM 2170 C C . MET A 1 279 ? 5.358 -13.810 7.602 1.00 84.75 279 MET A C 1
ATOM 2172 O O . MET A 1 279 ? 5.750 -13.476 6.487 1.00 84.75 279 MET A O 1
ATOM 2176 N N . LEU A 1 280 ? 6.127 -13.664 8.686 1.00 86.62 280 LEU A N 1
ATOM 2177 C CA . LEU A 1 280 ? 7.500 -13.153 8.620 1.00 86.62 280 LEU A CA 1
ATOM 2178 C C . LEU A 1 280 ? 8.412 -14.083 7.812 1.00 86.62 280 LEU A C 1
ATOM 2180 O O . LEU A 1 280 ? 9.181 -13.607 6.981 1.00 86.62 280 LEU A O 1
ATOM 2184 N N . ILE A 1 281 ? 8.319 -15.401 8.008 1.00 85.50 281 ILE A N 1
ATOM 2185 C CA . ILE A 1 281 ? 9.094 -16.379 7.231 1.00 85.50 281 ILE A CA 1
ATOM 2186 C C . ILE A 1 281 ? 8.728 -16.289 5.749 1.00 85.50 281 ILE A C 1
ATOM 2188 O O . ILE A 1 281 ? 9.626 -16.267 4.907 1.00 85.50 281 ILE A O 1
ATOM 2192 N N . ALA A 1 282 ? 7.438 -16.197 5.421 1.00 81.25 282 ALA A N 1
ATOM 2193 C CA . ALA A 1 282 ? 6.979 -16.034 4.045 1.00 81.25 282 ALA A CA 1
ATOM 2194 C C . ALA A 1 282 ? 7.522 -14.735 3.424 1.00 81.25 282 ALA A C 1
ATOM 2196 O O . ALA A 1 282 ? 8.041 -14.755 2.309 1.00 81.25 282 ALA A O 1
ATOM 2197 N N . LEU A 1 283 ? 7.499 -13.633 4.181 1.00 83.81 283 LEU A N 1
ATOM 2198 C CA . LEU A 1 283 ? 8.026 -12.329 3.779 1.00 83.81 283 LEU A CA 1
ATOM 2199 C C . LEU A 1 283 ? 9.538 -12.357 3.507 1.00 83.81 283 LEU A C 1
ATOM 2201 O O . LEU A 1 283 ? 9.992 -11.858 2.479 1.00 83.81 283 LEU A O 1
ATOM 2205 N N . PHE A 1 284 ? 10.327 -12.954 4.406 1.00 82.75 284 PHE A N 1
ATOM 2206 C CA . PHE A 1 284 ? 11.779 -13.069 4.237 1.00 82.75 284 PHE A CA 1
ATOM 2207 C C . PHE A 1 284 ? 12.149 -14.013 3.096 1.00 82.75 284 PHE A C 1
ATOM 2209 O O . PHE A 1 284 ? 13.031 -13.698 2.301 1.00 82.75 284 PHE A O 1
ATOM 2216 N N . THR A 1 285 ? 11.452 -15.144 2.983 1.00 79.75 285 THR A N 1
ATOM 2217 C CA . THR A 1 285 ? 11.646 -16.091 1.877 1.00 79.75 285 THR A CA 1
ATOM 2218 C C . THR A 1 285 ? 11.371 -15.406 0.542 1.00 79.75 285 THR A C 1
ATOM 2220 O O . THR A 1 285 ? 12.135 -15.575 -0.408 1.00 79.75 285 THR A O 1
ATOM 2223 N N . TYR A 1 286 ? 10.326 -14.579 0.490 1.00 75.44 286 TYR A N 1
ATOM 2224 C CA . TYR A 1 286 ? 10.005 -13.755 -0.664 1.00 75.44 286 TYR A CA 1
ATOM 2225 C C . TYR A 1 286 ? 11.104 -12.726 -0.976 1.00 75.44 286 TYR A C 1
ATOM 2227 O O . TYR A 1 286 ? 11.573 -12.682 -2.112 1.00 75.44 286 TYR A O 1
ATOM 2235 N N . LEU A 1 287 ? 11.563 -11.943 0.011 1.00 76.12 287 LEU A N 1
ATOM 2236 C CA . LEU A 1 287 ? 12.637 -10.961 -0.191 1.00 76.12 287 LEU A CA 1
ATOM 2237 C C . LEU A 1 287 ? 13.884 -11.597 -0.816 1.00 76.12 287 LEU A C 1
ATOM 2239 O O . LEU A 1 287 ? 14.487 -11.007 -1.703 1.00 76.12 287 LEU A O 1
ATOM 2243 N N . VAL A 1 288 ? 14.244 -12.807 -0.387 1.00 77.62 288 VAL A N 1
ATOM 2244 C CA . VAL A 1 288 ? 15.403 -13.537 -0.921 1.00 77.62 288 VAL A CA 1
ATOM 2245 C C . VAL A 1 288 ? 15.197 -13.981 -2.375 1.00 77.62 288 VAL A C 1
ATOM 2247 O O . VAL A 1 288 ? 16.166 -14.039 -3.119 1.00 77.62 288 VAL A O 1
ATOM 2250 N N . HIS A 1 289 ? 13.964 -14.277 -2.795 1.00 70.00 289 HIS A N 1
ATOM 2251 C CA . HIS A 1 289 ? 13.659 -14.684 -4.175 1.00 70.00 289 HIS A CA 1
ATOM 2252 C C . HIS A 1 289 ? 13.411 -13.506 -5.129 1.00 70.00 289 HIS A C 1
ATOM 2254 O O . HIS A 1 289 ? 13.445 -13.685 -6.346 1.00 70.00 289 HIS A O 1
ATOM 2260 N N . ALA A 1 290 ? 13.091 -12.325 -4.597 1.00 66.38 290 ALA A N 1
ATOM 2261 C CA . ALA A 1 290 ? 12.767 -11.138 -5.385 1.00 66.38 290 ALA A CA 1
ATOM 2262 C C . ALA A 1 290 ? 13.992 -10.297 -5.783 1.00 66.38 290 ALA A C 1
ATOM 2264 O O . ALA A 1 290 ? 13.888 -9.479 -6.705 1.00 66.38 290 ALA A O 1
ATOM 2265 N N . VAL A 1 291 ? 15.108 -10.485 -5.069 1.00 64.06 291 VAL A N 1
ATOM 2266 C CA . VAL A 1 291 ? 16.428 -9.870 -5.299 1.00 64.06 291 VAL A CA 1
ATOM 2267 C C . VAL A 1 291 ? 17.248 -10.745 -6.237 1.00 64.06 291 VAL A C 1
ATOM 2269 O O . VAL A 1 291 ? 17.840 -10.168 -7.177 1.00 64.06 291 VAL A O 1
#

Secondary structure (DSSP, 8-state):
--HHHHHHHHHHHHHHHHHHHHHHHHHHHHHHHTT-TTSTHHHHHHHHHHTHHHHHHHHHHHHHHTTHHHHHHHHHHHHHHHHHHHHHHHHTT--B---TTTGGGHHHHHHHHHHHHHHTTTSEE-HHHHHHHHHHHHHHHHHHHHTT-S----GGGHHHHHHHHHHHHHHHHHHHHHHHHHHHHS---HHHHHHHHHHHHHHHHHHHHHH-SSSHHHHHHHHHHHIIIIIHHHHHHHH-SEEPPHHHHHHHHHHHHHHHHHHHHHHHTB--HHHHHHHHHHHHHHHHHH-